Protein AF-A0A944YAS9-F1 (afdb_monomer_lite)

Secondary structure (DSSP, 8-state):
---SS-TTGGGT-SS-GGGGGSPPP-----GGGTHHHHHHHHTTTTS-TTTTHHHHHHHHHHHHHHH-GGG--HHHHHHHHHHHHTTTT--S-EEE--TTT-EEEGGG----S--SPPP--SHHHHHHHHHHHHHH--TTSS-SBTTHHHHHHHHHHHHHHHHHTT-TTTHHHHHHHHHHHHHHHHTPPP-HHHH-PPP--SS-TTSHHHHHSS-S-GGG--HHHHHHHHHHHHHHHTTSS-HHHHHHHHHHHHHH-

Radius of gyration: 18.81 Å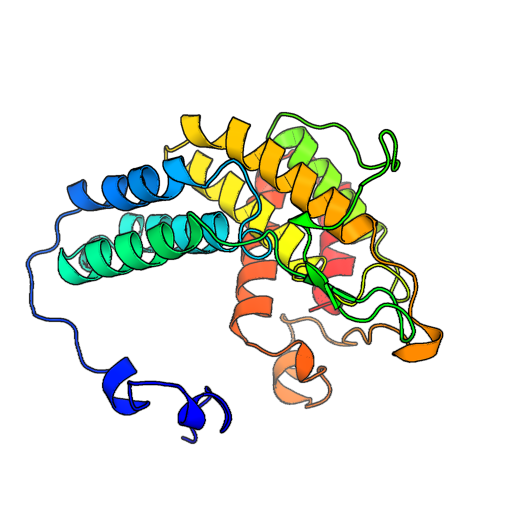; chains: 1; bounding box: 44×46×46 Å

Sequence (257 aa):
GESVFGKRMYKNSKLADRELFEPFPKQKPDETLIDGVAESLEKNIGSPRESGHNVIFASLAIRALKEHPAFATPAVVDGIRKLISLFDNSHPGSGYYGKKRGRIYGNKIKLPNDDGTPLYTDMEGMTIAVLDEVINQKPEINRTGYGSLVHVVNHAAAIADLSVYGYSELVPRAVRAHRDHLRLWRNLPNVADEKGQVKVSQFTPHTAAYWTSGKIPYDRALLTHRVKTMFGFDELAAAVDEEAKEKAAYNKLRFMI

Foldseek 3Di:
DPDPPDPVCVVPDPDDPVRVPPDDPDAAFDLVLLVLLVVLLLLQLLAQFLLLVLLLLSLVSSVCCVVPRRQRGPVNSVVSSVVSNVSNPGFLKWAQADPVPGIDTLVPDDFDPDPPQDDDQALASLLLSLLVCLLPDDQQALDGISLGSLSLLSLSLSLLSCVVSPNVVSNRSNSNNSSSSVRSSSPHDRCCVPVNTQDWAPDFPVDPCVVPVVPPDPVCDPPVSNVSSVVSLVSSNVVDPDVVSSVSSNVRVRRND

Structure (mmCIF, N/CA/C/O backbone):
data_AF-A0A944YAS9-F1
#
_entry.id   AF-A0A944YAS9-F1
#
loop_
_atom_site.group_PDB
_atom_site.id
_atom_site.type_symbol
_atom_site.label_atom_id
_atom_site.label_alt_id
_atom_site.label_comp_id
_atom_site.label_asym_id
_atom_site.label_entity_id
_atom_site.label_seq_id
_atom_site.pdbx_PDB_ins_code
_atom_site.Cartn_x
_atom_site.Cartn_y
_atom_site.Cartn_z
_atom_site.occupancy
_atom_site.B_iso_or_equiv
_atom_site.auth_seq_id
_atom_site.auth_comp_id
_atom_site.auth_asym_id
_atom_site.auth_atom_id
_atom_site.pdbx_PDB_model_num
ATOM 1 N N . GLY A 1 1 ? 7.214 -30.287 3.524 1.00 38.69 1 GLY A N 1
ATOM 2 C CA . GLY A 1 1 ? 6.626 -29.103 4.172 1.00 38.69 1 GLY A CA 1
ATOM 3 C C . GLY A 1 1 ? 5.181 -29.016 3.751 1.00 38.69 1 GLY A C 1
ATOM 4 O O . GLY A 1 1 ? 4.912 -29.235 2.579 1.00 38.69 1 GLY A O 1
ATOM 5 N N . GLU A 1 2 ? 4.261 -28.794 4.685 1.00 35.19 2 GLU A N 1
ATOM 6 C CA . GLU A 1 2 ? 2.861 -28.529 4.338 1.00 35.19 2 GLU A CA 1
ATOM 7 C C . GLU A 1 2 ? 2.742 -27.163 3.642 1.00 35.19 2 GLU A C 1
ATOM 9 O O . GLU A 1 2 ? 3.536 -26.259 3.910 1.00 35.19 2 GLU A O 1
ATOM 14 N N . SER A 1 3 ? 1.778 -27.023 2.727 1.00 41.25 3 SER A N 1
ATOM 15 C CA . SER A 1 3 ? 1.546 -25.770 2.006 1.00 41.25 3 SER A CA 1
ATOM 16 C C . SER A 1 3 ? 1.217 -24.633 2.976 1.00 41.25 3 SER A C 1
ATOM 18 O O . SER A 1 3 ? 0.301 -24.734 3.794 1.00 41.25 3 SER A O 1
ATOM 20 N N . VAL A 1 4 ? 1.955 -23.526 2.859 1.00 47.28 4 VAL A N 1
ATOM 21 C CA . VAL A 1 4 ? 1.674 -22.267 3.574 1.00 47.28 4 VAL A CA 1
ATOM 22 C C . VAL A 1 4 ? 0.396 -21.590 3.064 1.00 47.28 4 VAL A C 1
ATOM 24 O O . VAL A 1 4 ? -0.161 -20.713 3.724 1.00 47.28 4 VAL A O 1
ATOM 27 N N . PHE A 1 5 ? -0.110 -22.030 1.912 1.00 45.50 5 PHE A N 1
ATOM 28 C CA . PHE A 1 5 ? -1.392 -21.641 1.353 1.00 45.50 5 PHE A CA 1
ATOM 29 C C . PHE A 1 5 ? -2.463 -22.581 1.916 1.00 45.50 5 PHE A C 1
ATOM 31 O O . PHE A 1 5 ? -2.795 -23.606 1.330 1.00 45.50 5 PHE A O 1
ATOM 38 N N . GLY A 1 6 ? -2.956 -22.281 3.122 1.00 46.19 6 GLY A N 1
ATOM 39 C CA . GLY A 1 6 ? -3.822 -23.187 3.887 1.00 46.19 6 GLY A CA 1
ATOM 40 C C . GLY A 1 6 ? -5.010 -23.782 3.105 1.00 46.19 6 GLY A C 1
ATOM 41 O O . GLY A 1 6 ? -5.447 -23.244 2.089 1.00 46.19 6 GLY A O 1
ATOM 42 N N . LYS A 1 7 ? -5.608 -24.863 3.635 1.00 46.66 7 LYS A N 1
ATOM 43 C CA . LYS A 1 7 ? -6.670 -25.714 3.027 1.00 46.66 7 LYS A CA 1
ATOM 44 C C . LYS A 1 7 ? -7.835 -25.000 2.302 1.00 46.66 7 LYS A C 1
ATOM 46 O O . LYS A 1 7 ? -8.568 -25.642 1.556 1.00 46.66 7 LYS A O 1
ATOM 51 N N . ARG A 1 8 ? -8.047 -23.695 2.512 1.00 45.00 8 ARG A N 1
ATOM 52 C CA . ARG A 1 8 ? -9.039 -22.876 1.793 1.00 45.00 8 ARG A CA 1
ATOM 53 C C . ARG A 1 8 ? -8.643 -22.523 0.355 1.00 45.00 8 ARG A C 1
ATOM 55 O O . ARG A 1 8 ? -9.552 -22.432 -0.464 1.00 45.00 8 ARG A O 1
ATOM 62 N N . MET A 1 9 ? -7.356 -22.351 0.029 1.00 45.69 9 MET A N 1
ATOM 63 C CA . MET A 1 9 ? -6.941 -22.091 -1.364 1.00 45.69 9 MET A CA 1
ATOM 64 C C . MET A 1 9 ? -7.245 -23.289 -2.275 1.00 45.69 9 MET A C 1
ATOM 66 O O . MET A 1 9 ? -7.683 -23.099 -3.407 1.00 45.69 9 MET A O 1
ATOM 70 N N . TYR A 1 10 ? -7.158 -24.510 -1.739 1.00 50.78 10 TYR A N 1
ATOM 71 C CA . TYR A 1 10 ? -7.443 -25.758 -2.457 1.00 50.78 10 TYR A CA 1
ATOM 72 C C . TYR A 1 10 ? -8.839 -25.845 -3.086 1.00 50.78 10 TYR A C 1
ATOM 74 O O . TYR A 1 10 ? -9.008 -26.543 -4.078 1.00 50.78 10 TYR A O 1
ATOM 82 N N . LYS A 1 11 ? -9.858 -25.175 -2.528 1.00 54.06 11 LYS A N 1
ATOM 83 C CA . LYS A 1 11 ? -11.234 -25.317 -3.038 1.00 54.06 11 LYS A CA 1
ATOM 84 C C . LYS A 1 11 ? -11.508 -24.527 -4.319 1.00 54.06 11 LYS A C 1
ATOM 86 O O . LYS A 1 11 ? -12.393 -24.924 -5.065 1.00 54.06 11 LYS A O 1
ATOM 91 N N . ASN A 1 12 ? -10.771 -23.439 -4.560 1.00 57.19 12 ASN A N 1
ATOM 92 C CA . ASN A 1 12 ? -11.054 -22.503 -5.656 1.00 57.19 12 ASN A CA 1
ATOM 93 C C . ASN A 1 12 ? -9.827 -22.180 -6.530 1.00 57.19 12 ASN A C 1
ATOM 95 O O . ASN A 1 12 ? -9.964 -21.439 -7.503 1.00 57.19 12 ASN A O 1
ATOM 99 N N . SER A 1 13 ? -8.635 -22.685 -6.193 1.00 63.81 13 SER A N 1
ATOM 100 C CA . SER A 1 13 ? -7.445 -22.516 -7.030 1.00 63.81 13 SER A CA 1
ATOM 101 C C . SER A 1 13 ? -7.502 -23.459 -8.230 1.00 63.81 13 SER A C 1
ATOM 103 O O . SER A 1 13 ? -7.731 -24.656 -8.071 1.00 63.81 13 SER A O 1
ATOM 105 N N . LYS A 1 14 ? -7.263 -22.923 -9.432 1.00 70.88 14 LYS A N 1
ATOM 106 C CA . LYS A 1 14 ? -7.059 -23.729 -10.650 1.00 70.88 14 LYS A CA 1
ATOM 107 C C . LYS A 1 14 ? -5.656 -24.344 -10.730 1.00 70.88 14 LYS A C 1
ATOM 109 O O . LYS A 1 14 ? -5.425 -25.150 -11.619 1.00 70.88 14 LYS A O 1
ATOM 114 N N . LEU A 1 15 ? -4.750 -23.934 -9.840 1.00 71.50 15 LEU A N 1
ATOM 115 C CA . LEU A 1 15 ? -3.363 -24.385 -9.777 1.00 71.50 15 LEU A CA 1
ATOM 116 C C . LEU A 1 15 ? -3.119 -25.119 -8.457 1.00 71.50 15 LEU A C 1
ATOM 118 O O . LEU A 1 15 ? -3.495 -24.629 -7.386 1.00 71.50 15 LEU A O 1
ATOM 122 N N . ALA A 1 16 ? -2.482 -26.279 -8.534 1.00 75.88 16 ALA A N 1
ATOM 123 C CA . ALA A 1 16 ? -1.929 -26.995 -7.397 1.00 75.88 16 ALA A CA 1
ATOM 124 C C . ALA A 1 16 ? -0.677 -26.281 -6.861 1.00 75.88 16 ALA A C 1
ATOM 126 O O . ALA A 1 16 ? 0.018 -25.588 -7.602 1.00 75.88 16 ALA A O 1
ATOM 127 N N . ASP A 1 17 ? -0.330 -26.508 -5.588 1.00 73.50 17 ASP A N 1
ATOM 128 C CA . ASP A 1 17 ? 0.842 -25.872 -4.961 1.00 73.50 17 ASP A CA 1
ATOM 129 C C . ASP A 1 17 ? 2.130 -26.100 -5.765 1.00 73.50 17 ASP A C 1
ATOM 131 O O . ASP A 1 17 ? 2.923 -25.182 -5.926 1.00 73.50 17 ASP A O 1
ATOM 135 N N . ARG A 1 18 ? 2.323 -27.308 -6.317 1.00 78.00 18 ARG A N 1
ATOM 136 C CA . ARG A 1 18 ? 3.496 -27.632 -7.145 1.00 78.00 18 ARG A CA 1
ATOM 137 C C . ARG A 1 18 ? 3.594 -26.757 -8.399 1.00 78.00 18 ARG A C 1
ATOM 139 O O . ARG A 1 18 ? 4.697 -26.418 -8.802 1.00 78.00 18 ARG A O 1
ATOM 146 N N . GLU A 1 19 ? 2.455 -26.383 -8.981 1.00 80.56 19 GLU A N 1
ATOM 147 C CA . GLU A 1 19 ? 2.376 -25.604 -10.222 1.00 80.56 19 GLU A CA 1
ATOM 148 C C . GLU A 1 19 ? 2.720 -24.128 -9.972 1.00 80.56 19 GLU A C 1
ATOM 150 O O . GLU A 1 19 ? 3.169 -23.441 -10.881 1.00 80.56 19 GLU A O 1
ATOM 155 N N . LEU A 1 20 ? 2.596 -23.643 -8.728 1.00 76.81 20 LEU A N 1
ATOM 156 C CA . LEU A 1 20 ? 3.055 -22.302 -8.336 1.00 76.81 20 LEU A CA 1
ATOM 157 C C . LEU A 1 20 ? 4.586 -22.171 -8.322 1.00 76.81 20 LEU A C 1
ATOM 159 O O . LEU A 1 20 ? 5.097 -21.055 -8.377 1.00 76.81 20 LEU A O 1
ATOM 163 N N . PHE A 1 21 ? 5.305 -23.293 -8.220 1.00 82.25 21 PHE A N 1
ATOM 164 C CA . PHE A 1 21 ? 6.769 -23.339 -8.157 1.00 82.25 21 PHE A CA 1
ATOM 165 C C . PHE A 1 21 ? 7.400 -23.938 -9.419 1.00 82.25 21 PHE A C 1
ATOM 167 O O . PHE A 1 21 ? 8.610 -24.173 -9.443 1.00 82.25 21 PHE A O 1
ATOM 174 N N . GLU A 1 22 ? 6.608 -24.199 -10.463 1.00 86.69 22 GLU A N 1
ATOM 175 C CA . GLU A 1 22 ? 7.160 -24.599 -11.754 1.00 86.69 22 GLU A CA 1
ATOM 176 C C . GLU A 1 22 ? 8.010 -23.453 -12.329 1.00 86.69 22 GLU A C 1
ATOM 178 O O . GLU A 1 22 ? 7.627 -22.282 -12.244 1.00 86.69 22 GLU A O 1
ATOM 183 N N . PRO A 1 23 ? 9.199 -23.757 -12.879 1.00 87.31 23 PRO A N 1
ATOM 184 C CA . PRO A 1 23 ? 10.075 -22.726 -13.402 1.00 87.31 23 PRO A CA 1
ATOM 185 C C . PRO A 1 23 ? 9.412 -22.026 -14.589 1.00 87.31 23 PRO A C 1
ATOM 187 O O . PRO A 1 23 ? 8.820 -22.666 -15.460 1.00 87.31 23 PRO A O 1
ATOM 190 N N . PHE A 1 24 ? 9.580 -20.707 -14.663 1.00 89.12 24 PHE A N 1
ATOM 191 C CA . PHE A 1 24 ? 9.189 -19.956 -15.850 1.00 89.12 24 PHE A CA 1
ATOM 192 C C . PHE A 1 24 ? 9.960 -20.446 -17.091 1.00 89.12 24 PHE A C 1
ATOM 194 O O . PHE A 1 24 ? 11.090 -20.940 -16.970 1.00 89.12 24 PHE A O 1
ATOM 201 N N . PRO A 1 25 ? 9.389 -20.286 -18.301 1.00 91.06 25 PRO A N 1
ATOM 202 C CA . PRO A 1 25 ? 10.106 -20.554 -19.539 1.00 91.06 25 PRO A CA 1
ATOM 203 C C . PRO A 1 25 ? 11.446 -19.814 -19.575 1.00 91.06 25 PRO A C 1
ATOM 205 O O . PRO A 1 25 ? 11.528 -18.641 -19.210 1.00 91.06 25 PRO A O 1
ATOM 208 N N . LYS A 1 26 ? 12.500 -20.480 -20.058 1.00 93.19 26 LYS A N 1
ATOM 209 C CA . LYS A 1 26 ? 13.798 -19.829 -20.265 1.00 93.19 26 LYS A CA 1
ATOM 210 C C . LYS A 1 26 ? 13.658 -18.781 -21.367 1.00 93.19 26 LYS A C 1
ATOM 212 O O . LYS A 1 26 ? 13.470 -19.127 -22.531 1.00 93.19 26 LYS A O 1
ATOM 217 N N . GLN A 1 27 ? 13.755 -17.512 -20.996 1.00 96.50 27 GLN A N 1
ATOM 218 C CA . GLN A 1 27 ? 13.662 -16.372 -21.901 1.00 96.50 27 GLN A CA 1
ATOM 219 C C . GLN A 1 27 ? 14.811 -15.406 -21.624 1.00 96.50 27 GLN A C 1
ATOM 221 O O . GLN A 1 27 ? 15.333 -15.357 -20.510 1.00 96.50 27 GLN A O 1
ATOM 226 N N . LYS A 1 28 ? 15.215 -14.645 -22.644 1.00 97.25 28 LYS A N 1
ATOM 227 C CA . LYS A 1 28 ? 16.206 -13.584 -22.464 1.00 97.25 28 LYS A CA 1
ATOM 228 C C . LYS A 1 28 ? 15.580 -12.464 -21.614 1.00 97.25 28 LYS A C 1
ATOM 230 O O . LYS A 1 28 ? 14.460 -12.062 -21.932 1.00 97.25 28 LYS A O 1
ATOM 235 N N . PRO A 1 29 ? 16.263 -11.974 -20.567 1.00 97.81 29 PRO A N 1
ATOM 236 C CA . PRO A 1 29 ? 15.815 -10.793 -19.839 1.00 97.81 29 PRO A CA 1
ATOM 237 C C . PRO A 1 29 ? 15.847 -9.543 -20.727 1.00 97.81 29 PRO A C 1
ATOM 239 O O . PRO A 1 29 ? 16.714 -9.418 -21.596 1.00 97.81 29 PRO A O 1
ATOM 242 N N . ASP A 1 30 ? 14.908 -8.634 -20.494 1.00 97.69 30 ASP A N 1
ATOM 243 C CA . ASP A 1 30 ? 14.763 -7.351 -21.169 1.00 97.69 30 ASP A CA 1
ATOM 244 C C . ASP A 1 30 ? 14.247 -6.299 -20.173 1.00 97.69 30 ASP A C 1
ATOM 246 O O . ASP A 1 30 ? 13.063 -6.231 -19.840 1.00 97.69 30 ASP A O 1
ATOM 250 N N . GLU A 1 31 ? 15.170 -5.473 -19.682 1.00 96.75 31 GLU A N 1
ATOM 251 C CA . GLU A 1 31 ? 14.896 -4.420 -18.700 1.00 96.75 31 GLU A CA 1
ATOM 252 C C . GLU A 1 31 ? 13.957 -3.333 -19.228 1.00 96.75 31 GLU A C 1
ATOM 254 O O . GLU A 1 31 ? 13.272 -2.677 -18.442 1.00 96.75 31 GLU A O 1
ATOM 259 N N . THR A 1 32 ? 13.875 -3.162 -20.552 1.00 96.94 32 THR A N 1
ATOM 260 C CA . THR A 1 32 ? 13.004 -2.150 -21.167 1.00 96.94 32 THR A CA 1
ATOM 261 C C . THR A 1 32 ? 11.521 -2.466 -20.966 1.00 96.94 32 THR A C 1
ATOM 263 O O . THR A 1 32 ? 10.676 -1.583 -21.070 1.00 96.94 32 THR A O 1
ATOM 266 N N . LEU A 1 33 ? 11.190 -3.709 -20.601 1.00 97.75 33 LEU A N 1
ATOM 267 C CA . LEU A 1 33 ? 9.820 -4.130 -20.323 1.00 97.75 33 LEU A CA 1
ATOM 268 C C . LEU A 1 33 ? 9.308 -3.651 -18.956 1.00 97.75 33 LEU A C 1
ATOM 270 O O . LEU A 1 33 ? 8.094 -3.635 -18.745 1.00 97.75 33 LEU A O 1
ATOM 274 N N . ILE A 1 34 ? 10.196 -3.278 -18.024 1.00 98.06 34 ILE A N 1
ATOM 275 C CA . ILE A 1 34 ? 9.822 -2.940 -16.639 1.00 98.06 34 ILE A CA 1
ATOM 276 C C . ILE A 1 34 ? 8.844 -1.760 -16.604 1.00 98.06 34 ILE A C 1
ATOM 278 O O . ILE A 1 34 ? 7.875 -1.795 -15.843 1.00 98.06 34 ILE A O 1
ATOM 282 N N . ASP A 1 35 ? 9.029 -0.770 -17.478 1.00 97.94 35 ASP A N 1
ATOM 283 C CA . ASP A 1 35 ? 8.156 0.408 -17.556 1.00 97.94 35 ASP A CA 1
ATOM 284 C C . ASP A 1 35 ? 6.706 0.027 -17.903 1.00 97.94 35 ASP A C 1
ATOM 286 O O . ASP A 1 35 ? 5.760 0.649 -17.420 1.00 97.94 35 ASP A O 1
ATOM 290 N N . GLY A 1 36 ? 6.503 -1.104 -18.589 1.00 97.88 36 GLY A N 1
ATOM 291 C CA . GLY A 1 36 ? 5.181 -1.666 -18.855 1.00 97.88 36 GLY A CA 1
ATOM 292 C C . GLY A 1 36 ? 4.380 -2.023 -17.593 1.00 97.88 36 GLY A C 1
ATOM 293 O O . GLY A 1 36 ? 3.145 -2.088 -17.646 1.00 97.88 36 GLY A O 1
ATOM 294 N N . VAL A 1 37 ? 5.040 -2.247 -16.448 1.00 98.38 37 VAL A N 1
ATOM 295 C CA . VAL A 1 37 ? 4.376 -2.430 -15.143 1.00 98.38 37 VAL A CA 1
ATOM 296 C C . VAL A 1 37 ? 3.787 -1.108 -14.652 1.00 98.38 37 VAL A C 1
ATOM 298 O O . VAL A 1 37 ? 2.619 -1.079 -14.257 1.00 98.38 37 VAL A O 1
ATOM 301 N N . ALA A 1 38 ? 4.556 -0.018 -14.723 1.00 98.00 38 ALA A N 1
ATOM 302 C CA . ALA A 1 38 ? 4.109 1.321 -14.344 1.00 98.00 38 ALA A CA 1
ATOM 303 C C . ALA A 1 38 ? 2.981 1.821 -15.265 1.00 98.00 38 ALA A C 1
ATOM 305 O O . ALA A 1 38 ? 1.953 2.295 -14.779 1.00 98.00 38 ALA A O 1
ATOM 306 N N . GLU A 1 39 ? 3.096 1.590 -16.576 1.00 98.06 39 GLU A N 1
ATOM 307 C CA . GLU A 1 39 ? 2.030 1.863 -17.554 1.00 98.06 39 GLU A CA 1
ATOM 308 C C . GLU A 1 39 ? 0.725 1.123 -17.219 1.00 98.06 39 GLU A C 1
ATOM 310 O O . GLU A 1 39 ? -0.378 1.653 -17.368 1.00 98.06 39 GLU A O 1
ATOM 315 N N . SER A 1 40 ? 0.827 -0.122 -16.743 1.00 97.94 40 SER A N 1
ATOM 316 C CA . SER A 1 40 ? -0.349 -0.901 -16.335 1.00 97.94 40 SER A CA 1
ATOM 317 C C . SER A 1 40 ? -0.980 -0.339 -15.058 1.00 97.94 40 SER A C 1
ATOM 319 O O . SER A 1 40 ? -2.204 -0.323 -14.930 1.00 97.94 40 SER A O 1
ATOM 321 N N . LEU A 1 41 ? -0.157 0.141 -14.121 1.00 98.50 41 LEU A N 1
ATOM 322 C CA . LEU A 1 41 ? -0.608 0.760 -12.875 1.00 98.50 41 LEU A CA 1
ATOM 323 C C . LEU A 1 41 ? -1.327 2.091 -13.124 1.00 98.50 41 LEU A C 1
ATOM 325 O O . LEU A 1 41 ? -2.310 2.392 -12.443 1.00 98.50 41 LEU A O 1
ATOM 329 N N . GLU A 1 42 ? -0.874 2.873 -14.105 1.00 97.88 42 GLU A N 1
ATOM 330 C CA . GLU A 1 42 ? -1.374 4.221 -14.385 1.00 97.88 42 GLU A CA 1
ATOM 331 C C . GLU A 1 42 ? -2.910 4.300 -14.452 1.00 97.88 42 GLU A C 1
ATOM 333 O O . GLU A 1 42 ? -3.522 5.239 -13.932 1.00 97.88 42 GLU A O 1
ATOM 338 N N . LYS A 1 43 ? -3.545 3.282 -15.040 1.00 96.12 43 LYS A N 1
ATOM 339 C CA . LYS A 1 43 ? -5.001 3.215 -15.235 1.00 96.12 43 LYS A CA 1
ATOM 340 C C . LYS A 1 43 ? -5.795 3.176 -13.934 1.00 96.12 43 LYS A C 1
ATOM 342 O O . LYS A 1 43 ? -6.949 3.603 -13.906 1.00 96.12 43 LYS A O 1
ATOM 347 N N . ASN A 1 44 ? -5.209 2.654 -12.859 1.00 97.62 44 ASN A N 1
ATOM 348 C CA . ASN A 1 44 ? -5.924 2.395 -11.613 1.00 97.62 44 ASN A CA 1
ATOM 349 C C . ASN A 1 44 ? -5.268 3.006 -10.365 1.00 97.62 44 ASN A C 1
ATOM 351 O O . ASN A 1 44 ? -5.866 2.943 -9.289 1.00 97.62 44 ASN A O 1
ATOM 355 N N . ILE A 1 45 ? -4.117 3.671 -10.510 1.00 98.25 45 ILE A N 1
ATOM 356 C CA . ILE A 1 45 ? -3.343 4.276 -9.415 1.00 98.25 45 ILE A CA 1
ATOM 357 C C . ILE A 1 45 ? -4.094 5.357 -8.629 1.00 98.25 45 ILE A C 1
ATOM 359 O O . ILE A 1 45 ? -3.857 5.549 -7.442 1.00 98.25 45 ILE A O 1
ATOM 363 N N . GLY A 1 46 ? -5.038 6.051 -9.270 1.00 97.31 46 GLY A N 1
ATOM 364 C CA . GLY A 1 46 ? -5.812 7.135 -8.658 1.00 97.31 46 GLY A CA 1
ATOM 365 C C . GLY A 1 46 ? -6.861 6.678 -7.638 1.00 97.31 46 GLY A C 1
ATOM 366 O O . GLY A 1 46 ? -7.730 7.461 -7.267 1.00 97.31 46 GLY A O 1
ATOM 367 N N . SER A 1 47 ? -6.856 5.413 -7.218 1.00 96.38 47 SER A N 1
ATOM 368 C CA . SER A 1 47 ? -7.783 4.877 -6.221 1.00 96.38 47 SER A CA 1
ATOM 369 C C . SER A 1 47 ? -7.129 3.754 -5.409 1.00 96.38 47 SER A C 1
ATOM 371 O O . SER A 1 47 ? -6.321 3.003 -5.956 1.00 96.38 47 SER A O 1
ATOM 373 N N . PRO A 1 48 ? -7.497 3.572 -4.127 1.00 94.94 48 PRO A N 1
ATOM 374 C CA . PRO A 1 48 ? -6.858 2.593 -3.246 1.00 94.94 48 PRO A CA 1
ATOM 375 C C . PRO A 1 48 ? -7.383 1.166 -3.472 1.00 94.94 48 PRO A C 1
ATOM 377 O O . PRO A 1 48 ? -7.967 0.560 -2.573 1.00 94.94 48 PRO A O 1
ATOM 380 N N . ARG A 1 49 ? -7.217 0.629 -4.688 1.00 97.00 49 ARG A N 1
ATOM 381 C CA . ARG A 1 49 ? -7.748 -0.678 -5.112 1.00 97.00 49 ARG A CA 1
ATOM 382 C C . ARG A 1 49 ? -7.273 -1.778 -4.162 1.00 97.00 49 ARG A C 1
ATOM 384 O O . ARG A 1 49 ? -6.077 -1.964 -3.966 1.00 97.00 49 ARG A O 1
ATOM 391 N N . GLU A 1 50 ? -8.227 -2.481 -3.558 1.00 95.75 50 GLU A N 1
ATOM 392 C CA . GLU A 1 50 ? -8.001 -3.490 -2.519 1.00 95.75 50 GLU A CA 1
ATOM 393 C C . GLU A 1 50 ? -7.022 -3.027 -1.431 1.00 95.75 50 GLU A C 1
ATOM 395 O O . GLU A 1 50 ? -6.033 -3.698 -1.158 1.00 95.75 50 GLU A O 1
ATOM 400 N N . SER A 1 51 ? -7.286 -1.878 -0.798 1.00 95.50 51 SER A N 1
ATOM 401 C CA . SER A 1 51 ? -6.436 -1.345 0.285 1.00 95.50 51 SER A CA 1
ATOM 402 C C . SER A 1 51 ? -5.018 -0.980 -0.183 1.00 95.50 51 SER A C 1
ATOM 404 O O . SER A 1 51 ? -4.043 -1.155 0.543 1.00 95.50 51 SER A O 1
ATOM 406 N N . GLY A 1 52 ? -4.912 -0.472 -1.417 1.00 96.44 52 GLY A N 1
ATOM 407 C CA . GLY A 1 52 ? -3.651 -0.035 -2.029 1.00 96.44 52 GLY A CA 1
ATOM 408 C C . GLY A 1 52 ? -2.811 -1.161 -2.637 1.00 96.44 52 GLY A C 1
ATOM 409 O O . GLY A 1 52 ? -1.654 -0.938 -2.989 1.00 96.44 52 GLY A O 1
ATOM 410 N N . HIS A 1 53 ? -3.352 -2.377 -2.774 1.00 96.31 53 HIS A N 1
ATOM 411 C CA . HIS A 1 53 ? -2.614 -3.513 -3.333 1.00 96.31 53 HIS A CA 1
ATOM 412 C C . HIS A 1 53 ? -2.132 -3.298 -4.766 1.00 96.31 53 HIS A C 1
ATOM 414 O O . HIS A 1 53 ? -1.081 -3.827 -5.114 1.00 96.31 53 HIS A O 1
ATOM 420 N N . ASN A 1 54 ? -2.854 -2.529 -5.581 1.00 97.88 54 ASN A N 1
ATOM 421 C CA . ASN A 1 54 ? -2.392 -2.182 -6.923 1.00 97.88 54 ASN A CA 1
ATOM 422 C C . ASN A 1 54 ? -1.022 -1.490 -6.883 1.00 97.88 54 ASN A C 1
ATOM 424 O O . ASN A 1 54 ? -0.093 -1.940 -7.548 1.00 97.88 54 ASN A O 1
ATOM 428 N N . VAL A 1 55 ? -0.881 -0.462 -6.042 1.00 98.12 55 VAL A N 1
ATOM 429 C CA . VAL A 1 55 ? 0.371 0.290 -5.886 1.00 98.12 55 VAL A 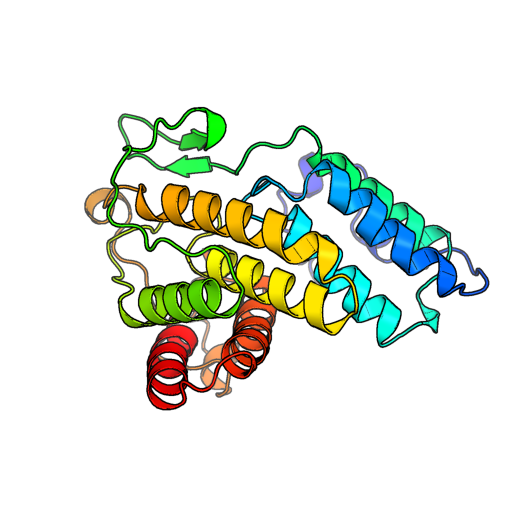CA 1
ATOM 430 C C . VAL A 1 55 ? 1.434 -0.565 -5.199 1.00 98.12 55 VAL A C 1
ATOM 432 O O . VAL A 1 55 ? 2.559 -0.641 -5.681 1.00 98.12 55 VAL A O 1
ATOM 435 N N . ILE A 1 56 ? 1.071 -1.276 -4.124 1.00 96.25 56 ILE A N 1
ATOM 436 C CA . ILE A 1 56 ? 2.002 -2.131 -3.369 1.00 96.25 56 ILE A CA 1
ATOM 437 C C . ILE A 1 56 ? 2.614 -3.212 -4.266 1.00 96.25 56 ILE A C 1
ATOM 439 O O . ILE A 1 56 ? 3.825 -3.414 -4.244 1.00 96.25 56 ILE A O 1
ATOM 443 N N . PHE A 1 57 ? 1.804 -3.925 -5.052 1.00 96.62 57 PHE A N 1
ATOM 444 C CA . PHE A 1 57 ? 2.310 -5.001 -5.905 1.00 96.62 57 PHE A CA 1
ATOM 445 C C . PHE A 1 57 ? 3.120 -4.475 -7.084 1.00 96.62 57 PHE A C 1
ATOM 447 O O . PHE A 1 57 ? 4.160 -5.055 -7.389 1.00 96.62 57 PHE A O 1
ATOM 454 N N . ALA A 1 58 ? 2.683 -3.385 -7.719 1.00 98.06 58 ALA A N 1
ATOM 455 C CA . ALA A 1 58 ? 3.433 -2.776 -8.812 1.00 98.06 58 ALA A CA 1
ATOM 456 C C . ALA A 1 58 ? 4.797 -2.266 -8.333 1.00 98.06 58 ALA A C 1
ATOM 458 O O . ALA A 1 58 ? 5.806 -2.575 -8.957 1.00 98.06 58 ALA A O 1
ATOM 459 N N . SER A 1 59 ? 4.836 -1.569 -7.194 1.00 97.44 59 SER A N 1
ATOM 460 C CA . SER A 1 59 ? 6.073 -1.044 -6.615 1.00 97.44 59 SER A CA 1
ATOM 461 C C . SER A 1 59 ? 7.075 -2.148 -6.278 1.00 97.44 59 SER A C 1
ATOM 463 O O . SER A 1 59 ? 8.214 -2.117 -6.738 1.00 97.44 59 SER A O 1
ATOM 465 N N . LEU A 1 60 ? 6.636 -3.183 -5.548 1.00 95.44 60 LEU A N 1
ATOM 466 C CA . LEU A 1 60 ? 7.498 -4.316 -5.195 1.00 95.44 60 LEU A CA 1
ATOM 467 C C . LEU A 1 60 ? 8.039 -5.033 -6.438 1.00 95.44 60 LEU A C 1
ATOM 469 O O . LEU A 1 60 ? 9.193 -5.456 -6.450 1.00 95.44 60 LEU A O 1
ATOM 473 N N . ALA A 1 61 ? 7.217 -5.168 -7.481 1.00 97.38 61 ALA A N 1
ATOM 474 C CA . ALA A 1 61 ? 7.634 -5.770 -8.739 1.00 97.38 61 ALA A CA 1
ATOM 475 C C . ALA A 1 61 ? 8.665 -4.906 -9.479 1.00 97.38 61 ALA A C 1
ATOM 477 O O . ALA A 1 61 ? 9.692 -5.426 -9.903 1.00 97.38 61 ALA A O 1
ATOM 478 N N . ILE A 1 62 ? 8.419 -3.600 -9.603 1.00 98.25 62 ILE A N 1
ATOM 479 C CA . ILE A 1 62 ? 9.346 -2.643 -10.222 1.00 98.25 62 ILE A CA 1
ATOM 480 C C . ILE A 1 62 ? 10.693 -2.685 -9.508 1.00 98.25 62 ILE A C 1
ATOM 482 O O . ILE A 1 62 ? 11.713 -2.908 -10.156 1.00 98.25 62 ILE A O 1
ATOM 486 N N . ARG A 1 63 ? 10.687 -2.555 -8.178 1.00 96.06 63 ARG A N 1
ATOM 487 C CA . ARG A 1 63 ? 11.885 -2.642 -7.346 1.00 96.06 63 ARG A CA 1
ATOM 488 C C . ARG A 1 63 ? 12.655 -3.935 -7.604 1.00 96.06 63 ARG A C 1
ATOM 490 O O . ARG A 1 63 ? 13.823 -3.888 -7.971 1.00 96.06 63 ARG A O 1
ATOM 497 N N . ALA A 1 64 ? 11.987 -5.082 -7.476 1.00 96.56 64 ALA A N 1
ATOM 498 C CA . ALA A 1 64 ? 12.626 -6.383 -7.649 1.00 96.56 64 ALA A CA 1
ATOM 499 C C . ALA A 1 64 ? 13.238 -6.553 -9.048 1.00 96.56 64 ALA A C 1
ATOM 501 O O . ALA A 1 64 ? 14.322 -7.115 -9.177 1.00 96.56 64 ALA A O 1
ATOM 502 N N . LEU A 1 65 ? 12.569 -6.065 -10.096 1.00 97.94 65 LEU A N 1
ATOM 503 C CA . LEU A 1 65 ? 13.070 -6.159 -11.465 1.00 97.94 65 LEU A CA 1
ATOM 504 C C . LEU A 1 65 ? 14.198 -5.161 -11.759 1.00 97.94 65 LEU A C 1
ATOM 506 O O . LEU A 1 65 ? 15.104 -5.508 -12.507 1.00 97.94 65 LEU A O 1
ATOM 510 N N . LYS A 1 66 ? 14.179 -3.956 -11.174 1.00 97.12 66 LYS A N 1
ATOM 511 C CA . LYS A 1 66 ? 15.267 -2.969 -11.311 1.00 97.12 66 LYS A CA 1
ATOM 512 C C . LYS A 1 66 ? 16.520 -3.402 -10.538 1.00 97.12 66 LYS A C 1
ATOM 514 O O . LYS A 1 66 ? 17.623 -3.256 -11.051 1.00 97.12 66 LYS A O 1
ATOM 519 N N . GLU A 1 67 ? 16.367 -3.968 -9.339 1.00 97.06 67 GLU A N 1
ATOM 520 C CA . GLU A 1 67 ? 17.488 -4.486 -8.533 1.00 97.06 67 GLU A CA 1
ATOM 521 C C . GLU A 1 67 ? 18.017 -5.836 -9.064 1.00 97.06 67 GLU A C 1
ATOM 523 O O . GLU A 1 67 ? 19.200 -6.152 -8.918 1.00 97.06 67 GLU A O 1
ATOM 528 N N . HIS A 1 68 ? 17.163 -6.634 -9.716 1.00 97.00 68 HIS A N 1
ATOM 529 C CA . HIS A 1 68 ? 17.519 -7.937 -10.280 1.00 97.00 68 HIS A CA 1
ATOM 530 C C . HIS A 1 68 ? 17.026 -8.102 -11.730 1.00 97.00 68 HIS A C 1
ATOM 532 O O . HIS A 1 68 ? 16.146 -8.928 -12.011 1.00 97.00 68 HIS A O 1
ATOM 538 N N . PRO A 1 69 ? 17.639 -7.390 -12.692 1.00 96.50 69 PRO A N 1
ATOM 539 C CA . PRO A 1 69 ? 17.173 -7.342 -14.079 1.00 96.50 69 PRO A CA 1
ATOM 540 C C . PRO A 1 69 ? 17.188 -8.690 -14.802 1.00 96.50 69 PRO A C 1
ATOM 542 O O . PRO A 1 69 ? 16.430 -8.898 -15.747 1.00 96.50 69 PRO A O 1
ATOM 545 N N . ALA A 1 70 ? 17.968 -9.662 -14.320 1.00 96.31 70 ALA A N 1
ATOM 546 C CA . ALA A 1 70 ? 17.957 -11.031 -14.833 1.00 96.31 70 ALA A CA 1
ATOM 547 C C . ALA A 1 70 ? 16.575 -11.718 -14.743 1.00 96.31 70 ALA A C 1
ATOM 549 O O . ALA A 1 70 ? 16.338 -12.696 -15.450 1.00 96.31 70 ALA A O 1
ATOM 550 N N . PHE A 1 71 ? 15.658 -11.219 -13.905 1.00 96.12 71 PHE A N 1
ATOM 551 C CA . PHE A 1 71 ? 14.285 -11.723 -13.805 1.00 96.12 71 PHE A CA 1
ATOM 552 C C . PHE A 1 71 ? 13.276 -10.963 -14.673 1.00 96.12 71 PHE A C 1
ATOM 554 O O . PHE A 1 71 ? 12.135 -11.417 -14.788 1.00 96.12 71 PHE A O 1
ATOM 561 N N . ALA A 1 72 ? 13.673 -9.864 -15.326 1.00 97.62 72 ALA A N 1
ATOM 562 C CA . ALA A 1 72 ? 12.829 -9.072 -16.225 1.00 97.62 72 ALA A CA 1
ATOM 563 C C . ALA A 1 72 ? 12.616 -9.784 -17.570 1.00 97.62 72 ALA A C 1
ATOM 565 O O . ALA A 1 72 ? 12.949 -9.287 -18.636 1.00 97.62 72 ALA A O 1
ATOM 566 N N . THR A 1 73 ? 12.093 -11.006 -17.530 1.00 97.94 73 THR A N 1
ATOM 567 C CA . THR A 1 73 ? 11.737 -11.777 -18.724 1.00 97.94 73 THR A CA 1
ATOM 568 C C . THR A 1 73 ? 10.329 -11.412 -19.202 1.00 97.94 73 THR A C 1
ATOM 570 O O . THR A 1 73 ? 9.486 -11.050 -18.372 1.00 97.94 73 THR A O 1
ATOM 573 N N . PRO A 1 74 ? 10.017 -11.575 -20.503 1.00 97.88 74 PRO A N 1
ATOM 574 C CA . PRO A 1 74 ? 8.679 -11.311 -21.031 1.00 97.88 74 PRO A CA 1
ATOM 575 C C . PRO A 1 74 ? 7.554 -11.999 -20.246 1.00 97.88 74 PRO A C 1
ATOM 577 O O . PRO A 1 74 ? 6.580 -11.351 -19.880 1.00 97.88 74 PRO A O 1
ATOM 580 N N . ALA A 1 75 ? 7.698 -13.286 -19.905 1.00 96.38 75 ALA A N 1
ATOM 581 C CA . ALA A 1 75 ? 6.671 -14.026 -19.170 1.00 96.38 75 ALA A CA 1
ATOM 582 C C . ALA A 1 75 ? 6.421 -13.471 -17.758 1.00 96.38 75 ALA A C 1
ATOM 584 O O . ALA A 1 75 ? 5.269 -13.399 -17.325 1.00 96.38 75 ALA A O 1
ATOM 585 N N . VAL A 1 76 ? 7.482 -13.070 -17.049 1.00 96.62 76 VAL A N 1
ATOM 586 C CA . VAL A 1 76 ? 7.380 -12.488 -15.703 1.00 96.62 76 VAL A CA 1
ATOM 587 C C . VAL A 1 76 ? 6.707 -11.121 -15.771 1.00 96.62 76 VAL A C 1
ATOM 589 O O . VAL A 1 76 ? 5.713 -10.892 -15.078 1.00 96.62 76 VAL A O 1
ATOM 592 N N . VAL A 1 77 ? 7.199 -10.237 -16.641 1.00 98.06 77 VAL A N 1
ATOM 593 C CA . VAL A 1 77 ? 6.665 -8.878 -16.775 1.00 98.06 77 VAL A CA 1
ATOM 594 C C . VAL A 1 77 ? 5.212 -8.905 -17.245 1.00 98.06 77 VAL A C 1
ATOM 596 O O . VAL A 1 77 ? 4.364 -8.250 -16.642 1.00 98.06 77 VAL A O 1
ATOM 599 N N . ASP A 1 78 ? 4.869 -9.720 -18.242 1.00 97.56 78 ASP A N 1
ATOM 600 C CA . ASP A 1 78 ? 3.485 -9.852 -18.707 1.00 97.56 78 ASP A CA 1
ATOM 601 C C . ASP A 1 78 ? 2.557 -10.421 -17.631 1.00 97.56 78 ASP A C 1
ATOM 603 O O . ASP A 1 78 ? 1.398 -10.009 -17.529 1.00 97.56 78 ASP A O 1
ATOM 607 N N . GLY A 1 79 ? 3.043 -11.355 -16.810 1.00 96.44 79 GLY A N 1
ATOM 608 C CA . GLY A 1 79 ? 2.308 -11.863 -15.653 1.00 96.44 79 GLY A CA 1
ATOM 609 C C . GLY A 1 79 ? 1.981 -10.756 -14.650 1.00 96.44 79 GLY A C 1
ATOM 610 O O . GLY A 1 79 ? 0.831 -10.630 -14.222 1.00 96.44 79 GLY A O 1
ATOM 611 N N . ILE A 1 80 ? 2.963 -9.909 -14.332 1.00 98.12 80 ILE A N 1
ATOM 612 C CA . ILE A 1 80 ? 2.792 -8.755 -13.440 1.00 98.12 80 ILE A CA 1
ATOM 613 C C . ILE A 1 80 ? 1.810 -7.748 -14.049 1.00 98.12 80 ILE A C 1
ATOM 615 O O . ILE A 1 80 ? 0.856 -7.353 -13.386 1.00 98.12 80 ILE A O 1
ATOM 619 N N . ARG A 1 81 ? 1.963 -7.382 -15.325 1.00 98.38 81 ARG A N 1
ATOM 620 C CA . ARG A 1 81 ? 1.054 -6.452 -16.025 1.00 98.38 81 ARG A CA 1
ATOM 621 C C . ARG A 1 81 ? -0.393 -6.941 -16.006 1.00 98.38 81 ARG A C 1
ATOM 623 O O . ARG A 1 81 ? -1.313 -6.169 -15.721 1.00 98.38 81 ARG A O 1
ATOM 630 N N . LYS A 1 82 ? -0.602 -8.242 -16.241 1.00 97.38 82 LYS A N 1
ATOM 631 C CA . LYS A 1 82 ? -1.918 -8.886 -16.126 1.00 97.38 82 LYS A CA 1
ATOM 632 C C . LYS A 1 82 ? -2.462 -8.789 -14.706 1.00 97.38 82 LYS A C 1
ATOM 634 O O . LYS A 1 82 ? -3.612 -8.397 -14.549 1.00 97.38 82 LYS A O 1
ATOM 639 N N . LEU A 1 83 ? -1.650 -9.091 -13.690 1.00 96.31 83 LEU A N 1
ATOM 640 C CA . LEU A 1 83 ? -2.039 -8.952 -12.284 1.00 96.31 83 LEU A CA 1
ATOM 641 C C . LEU A 1 83 ? -2.464 -7.515 -11.956 1.00 96.31 83 LEU A C 1
ATOM 643 O O . LEU A 1 83 ? -3.521 -7.324 -11.363 1.00 96.31 83 LEU A O 1
ATOM 647 N N . ILE A 1 84 ? -1.683 -6.512 -12.363 1.00 98.06 84 ILE A N 1
ATOM 648 C CA . ILE A 1 84 ? -2.006 -5.103 -12.106 1.00 98.06 84 ILE A CA 1
ATOM 649 C C . ILE A 1 84 ? -3.309 -4.694 -12.802 1.00 98.06 84 ILE A C 1
ATOM 651 O O . ILE A 1 84 ? -4.144 -4.025 -12.194 1.00 98.06 84 ILE A O 1
ATOM 655 N N . SER A 1 85 ? -3.543 -5.172 -14.025 1.00 96.56 85 SER A N 1
ATOM 656 C CA . SER A 1 85 ? -4.780 -4.898 -14.771 1.00 96.56 85 SER A CA 1
ATOM 657 C C . SER A 1 85 ? -6.032 -5.503 -14.112 1.00 96.56 85 SER A C 1
ATOM 659 O O . SER A 1 85 ? -7.139 -5.002 -14.306 1.00 96.56 85 SER A O 1
ATOM 661 N N . LEU A 1 86 ? -5.900 -6.546 -13.277 1.00 95.88 86 LEU A N 1
ATOM 662 C CA . LEU A 1 86 ? -7.040 -7.085 -12.517 1.00 95.88 86 LEU A CA 1
ATOM 663 C C . LEU A 1 86 ? -7.620 -6.069 -11.519 1.00 95.88 86 LEU A C 1
ATOM 665 O O . LEU A 1 86 ? -8.761 -6.234 -11.090 1.00 95.88 86 LEU A O 1
ATOM 669 N N . PHE A 1 87 ? -6.874 -5.020 -11.157 1.00 97.19 87 PHE A N 1
ATOM 670 C CA . PHE A 1 87 ? -7.343 -3.984 -10.238 1.00 97.19 87 PHE A CA 1
ATOM 671 C C . PHE A 1 87 ? -8.187 -2.885 -10.891 1.00 97.19 87 PHE A C 1
ATOM 673 O O . PHE A 1 87 ? -8.798 -2.104 -10.158 1.00 97.19 87 PHE A O 1
ATOM 680 N N . ASP A 1 88 ? -8.287 -2.831 -12.224 1.00 96.31 88 ASP A N 1
ATOM 681 C CA . ASP A 1 88 ? -8.972 -1.749 -12.954 1.00 96.31 88 ASP A CA 1
ATOM 682 C C . ASP A 1 88 ? -10.414 -1.527 -12.472 1.00 96.31 88 ASP A C 1
ATOM 684 O O . ASP A 1 88 ? -10.875 -0.391 -12.324 1.00 96.31 88 ASP A O 1
ATOM 688 N N . ASN A 1 89 ? -11.101 -2.618 -12.127 1.00 93.06 89 ASN A N 1
ATOM 689 C CA . ASN A 1 89 ? -12.485 -2.606 -11.651 1.00 93.06 89 ASN A CA 1
ATOM 690 C C . ASN A 1 89 ? -12.631 -2.978 -10.166 1.00 93.06 89 ASN A C 1
ATOM 692 O O . ASN A 1 89 ? -13.750 -3.132 -9.674 1.00 93.06 89 ASN A O 1
ATOM 696 N N . SER A 1 90 ? -11.524 -3.106 -9.432 1.00 94.69 90 SER A N 1
ATOM 697 C CA . SER A 1 90 ? -11.550 -3.535 -8.031 1.00 94.69 90 SER A CA 1
ATOM 698 C C . SER A 1 90 ? -12.023 -2.428 -7.096 1.00 94.69 90 SER A C 1
ATOM 700 O O . SER A 1 90 ? -11.807 -1.238 -7.326 1.00 94.69 90 SER A O 1
ATOM 702 N N . HIS A 1 91 ? -12.674 -2.802 -6.000 1.00 95.75 91 HIS A N 1
ATOM 703 C CA . HIS A 1 91 ? -13.119 -1.843 -4.990 1.00 95.75 91 HIS A CA 1
ATOM 704 C C . HIS A 1 91 ? -11.966 -1.442 -4.051 1.00 95.75 91 HIS A C 1
ATOM 706 O O . HIS A 1 91 ? -10.957 -2.139 -4.000 1.00 95.75 91 HIS A O 1
ATOM 712 N N . PRO A 1 92 ? -12.114 -0.387 -3.226 1.00 96.06 92 PRO A N 1
ATOM 713 C CA . PRO A 1 92 ? -11.117 -0.003 -2.216 1.00 96.06 92 PRO A CA 1
ATOM 714 C C . PRO A 1 92 ? -10.786 -1.046 -1.128 1.00 96.06 92 PRO A C 1
ATOM 716 O O . PRO A 1 92 ? -9.961 -0.813 -0.249 1.00 96.06 92 PRO A O 1
ATOM 719 N N . GLY A 1 93 ? -11.469 -2.188 -1.131 1.00 95.56 93 GLY A N 1
ATOM 720 C CA . GLY A 1 93 ? -11.497 -3.153 -0.038 1.00 95.56 93 GLY A CA 1
ATOM 721 C C . GLY A 1 93 ? -12.783 -3.014 0.774 1.00 95.56 93 GLY A C 1
ATOM 722 O O . GLY A 1 93 ? -13.720 -2.315 0.379 1.00 95.56 93 GLY A O 1
ATOM 723 N N . SER A 1 94 ? -12.852 -3.697 1.916 1.00 96.12 94 SER A N 1
ATOM 724 C CA . SER A 1 94 ? -14.023 -3.657 2.802 1.00 96.12 94 SER A CA 1
ATOM 725 C C . SER A 1 94 ? -13.660 -3.408 4.259 1.00 96.12 94 SER A C 1
ATOM 727 O O . SER A 1 94 ? -12.634 -3.892 4.743 1.00 96.12 94 SER A O 1
ATOM 729 N N . GLY A 1 95 ? -14.549 -2.709 4.962 1.00 95.81 95 GLY A N 1
ATOM 730 C CA . GLY A 1 95 ? -14.512 -2.468 6.402 1.00 95.81 95 GLY A CA 1
ATOM 731 C C . GLY A 1 95 ? -15.625 -3.195 7.146 1.00 95.81 95 GLY A C 1
ATOM 732 O O . GLY A 1 95 ? -16.685 -3.438 6.578 1.00 95.81 95 GLY A O 1
ATOM 733 N N . TYR A 1 96 ? -15.397 -3.569 8.405 1.00 95.62 96 TYR A N 1
ATOM 734 C CA . TYR A 1 96 ? -16.414 -4.142 9.289 1.00 95.62 96 TYR A CA 1
ATOM 735 C C . TYR A 1 96 ? -17.030 -3.050 10.167 1.00 95.62 96 TYR A C 1
ATOM 737 O O . TYR A 1 96 ? -16.333 -2.419 10.956 1.00 95.62 96 TYR A O 1
ATOM 745 N N . TYR A 1 97 ? -18.344 -2.862 10.050 1.00 95.12 97 TYR A N 1
ATOM 746 C CA . TYR A 1 97 ? -19.093 -1.775 10.688 1.00 95.12 97 TYR A CA 1
ATOM 747 C C . TYR A 1 97 ? -19.995 -2.262 11.839 1.00 95.12 97 TYR A C 1
ATOM 749 O O . TYR A 1 97 ? -21.088 -1.735 12.053 1.00 95.12 97 TYR A O 1
ATOM 757 N N . GLY A 1 98 ? -19.538 -3.285 12.568 1.00 94.19 98 GLY A N 1
ATOM 758 C CA . GLY A 1 98 ? -20.250 -3.889 13.698 1.00 94.19 98 GLY A CA 1
ATOM 759 C C . GLY A 1 98 ? -21.278 -4.947 13.290 1.00 94.19 98 GLY A C 1
ATOM 760 O O . GLY A 1 98 ? -21.644 -5.075 12.116 1.00 94.19 98 GLY A O 1
ATOM 761 N N . LYS A 1 99 ? -21.773 -5.709 14.270 1.00 94.00 99 LYS A N 1
ATOM 762 C CA . LYS A 1 99 ? -22.628 -6.894 14.060 1.00 94.00 99 LYS A CA 1
ATOM 763 C C . LYS A 1 99 ? -23.885 -6.598 13.239 1.00 94.00 99 LYS A C 1
ATOM 765 O O . LYS A 1 99 ? -24.295 -7.423 12.430 1.00 94.00 99 LYS A O 1
ATOM 770 N N . LYS A 1 100 ? -24.480 -5.413 13.425 1.00 94.50 100 LYS A N 1
ATOM 771 C CA . LYS A 1 100 ? -25.711 -4.994 12.734 1.00 94.50 100 LYS A CA 1
ATOM 772 C C . LYS A 1 100 ? -25.496 -4.701 11.247 1.00 94.50 100 LYS A C 1
ATOM 774 O O . LYS A 1 100 ? -26.382 -4.974 10.447 1.00 94.50 100 LYS A O 1
ATOM 779 N N . ARG A 1 101 ? -24.356 -4.105 10.879 1.00 94.81 101 ARG A N 1
ATOM 780 C CA . ARG A 1 101 ? -24.090 -3.650 9.501 1.00 94.81 101 ARG A CA 1
ATOM 781 C C . ARG A 1 101 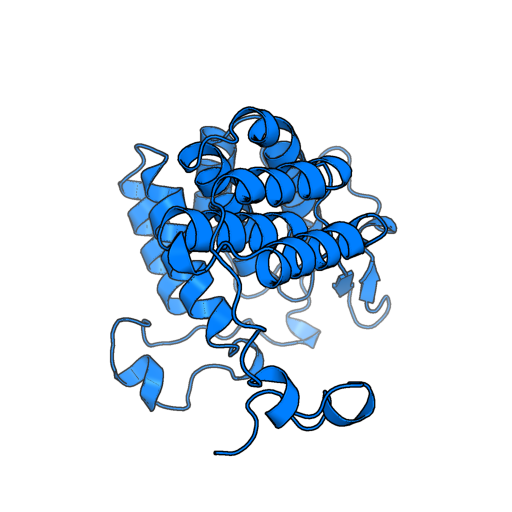? -23.202 -4.609 8.712 1.00 94.81 101 ARG A C 1
ATOM 783 O O . ARG A 1 101 ? -23.258 -4.609 7.489 1.00 94.81 101 ARG A O 1
ATOM 790 N N . GLY A 1 102 ? -22.394 -5.420 9.390 1.00 95.38 102 GLY A N 1
ATOM 791 C CA . GLY A 1 102 ? -21.488 -6.368 8.752 1.00 95.38 102 GLY A CA 1
ATOM 792 C C . GLY A 1 102 ? -20.341 -5.692 7.997 1.00 95.38 102 GLY A C 1
ATOM 793 O O . GLY A 1 102 ? -19.883 -4.607 8.365 1.00 95.38 102 GLY A O 1
ATOM 794 N N . ARG A 1 103 ? -19.829 -6.371 6.960 1.00 96.38 103 ARG A N 1
ATOM 795 C CA . ARG A 1 103 ? -18.765 -5.842 6.096 1.00 96.38 103 ARG A CA 1
ATOM 796 C C . ARG A 1 103 ? -19.350 -5.031 4.945 1.00 96.38 103 ARG A C 1
ATOM 798 O O . ARG A 1 103 ? -20.274 -5.489 4.284 1.00 96.38 103 ARG A O 1
ATOM 805 N N . ILE A 1 104 ? -18.766 -3.868 4.678 1.00 97.19 104 ILE A N 1
ATOM 806 C CA . ILE A 1 104 ? -19.185 -2.951 3.615 1.00 97.19 104 ILE A CA 1
ATOM 807 C C . ILE A 1 104 ? -17.964 -2.598 2.765 1.00 97.19 104 ILE A C 1
ATOM 809 O O . ILE A 1 104 ? -16.888 -2.345 3.307 1.00 97.19 104 ILE A O 1
ATOM 813 N N . TYR A 1 105 ? -18.120 -2.598 1.442 1.00 97.38 105 TYR A N 1
ATOM 814 C CA . TYR A 1 105 ? -17.074 -2.155 0.519 1.00 97.38 105 TYR A CA 1
ATOM 815 C C . TYR A 1 105 ? -16.873 -0.639 0.581 1.00 97.38 105 TYR A C 1
ATOM 817 O O . TYR A 1 105 ? -17.841 0.110 0.699 1.00 97.38 105 TYR A O 1
ATOM 825 N N . GLY A 1 106 ? -15.627 -0.178 0.450 1.00 96.19 106 GLY A N 1
ATOM 826 C CA . GLY A 1 106 ? -15.278 1.239 0.610 1.00 96.19 106 GLY A CA 1
ATOM 827 C C . GLY A 1 106 ? -15.986 2.166 -0.378 1.00 96.19 106 GLY A C 1
ATOM 828 O O . GLY A 1 106 ? -16.390 3.260 -0.012 1.00 96.19 106 GLY A O 1
ATOM 829 N N . ASN A 1 107 ? -16.270 1.694 -1.595 1.00 96.06 107 ASN A N 1
ATOM 830 C CA . ASN A 1 107 ? -17.050 2.442 -2.590 1.00 96.06 107 ASN A CA 1
ATOM 831 C C . ASN A 1 107 ? -18.546 2.595 -2.239 1.00 96.06 107 ASN A C 1
ATOM 833 O O . ASN A 1 107 ? -19.278 3.272 -2.955 1.00 96.06 107 ASN A O 1
ATOM 837 N N . LYS A 1 108 ? -19.025 1.945 -1.173 1.00 97.12 108 LYS A N 1
ATOM 838 C CA . LYS A 1 108 ? -20.382 2.101 -0.626 1.00 97.12 108 LYS A CA 1
ATOM 839 C C . LYS A 1 108 ? -20.401 2.922 0.665 1.00 97.12 108 LYS A C 1
ATOM 841 O O . LYS A 1 108 ? -21.466 3.110 1.250 1.00 97.12 108 LYS A O 1
ATOM 846 N N . ILE A 1 109 ? -19.246 3.405 1.117 1.00 95.94 109 ILE A N 1
ATOM 847 C CA . ILE A 1 109 ? -19.129 4.255 2.296 1.00 95.94 109 ILE A CA 1
ATOM 848 C C . ILE A 1 109 ? -19.207 5.716 1.876 1.00 95.94 109 ILE A C 1
ATOM 850 O O . ILE A 1 109 ? -18.456 6.177 1.023 1.00 95.94 109 ILE A O 1
ATOM 854 N N . LYS A 1 110 ? -20.115 6.454 2.515 1.00 94.75 110 LYS A N 1
ATOM 855 C CA . LYS A 1 110 ? -20.153 7.911 2.432 1.00 94.75 110 LYS A CA 1
ATOM 856 C C . LYS A 1 110 ? -19.270 8.474 3.542 1.00 94.75 110 LYS A C 1
ATOM 858 O O . LYS A 1 110 ? -19.657 8.432 4.709 1.00 94.75 110 LYS A O 1
ATOM 863 N N . LEU A 1 111 ? -18.089 8.957 3.172 1.00 94.56 111 LEU A N 1
ATOM 864 C CA . LEU A 1 111 ? -17.186 9.633 4.100 1.00 94.56 111 LEU A CA 1
ATOM 865 C C . LEU A 1 111 ? -17.710 11.048 4.411 1.00 94.56 111 LEU A C 1
ATOM 867 O O . LEU A 1 111 ? -18.256 11.694 3.511 1.00 94.56 111 LEU A O 1
ATOM 871 N N . PRO A 1 112 ? -17.570 11.539 5.656 1.00 93.25 112 PRO A N 1
ATOM 872 C CA . PRO A 1 112 ? -17.831 12.939 5.984 1.00 93.25 112 PRO A CA 1
ATOM 873 C C . PRO A 1 112 ? -16.951 13.886 5.158 1.00 93.25 112 PRO A C 1
ATOM 875 O O . PRO A 1 112 ? -15.849 13.515 4.754 1.00 93.25 112 PRO A O 1
ATOM 878 N N . ASN A 1 113 ? -17.420 15.115 4.923 1.00 90.06 113 ASN A N 1
ATOM 879 C CA . ASN A 1 113 ? -16.610 16.139 4.249 1.00 90.06 113 ASN A CA 1
ATOM 880 C C . ASN A 1 113 ? -15.379 16.516 5.087 1.00 90.06 113 ASN A C 1
ATOM 882 O O . ASN A 1 113 ? -14.293 16.670 4.536 1.00 90.06 113 ASN A O 1
ATOM 886 N N . ASP A 1 114 ? -15.566 16.603 6.405 1.00 92.06 114 ASP A N 1
ATOM 887 C CA . ASP A 1 114 ? -14.508 16.749 7.398 1.00 92.06 114 ASP A CA 1
ATOM 888 C C . ASP A 1 114 ? -14.578 15.565 8.371 1.00 92.06 114 ASP A C 1
ATOM 890 O O . ASP A 1 114 ? -15.575 15.359 9.064 1.00 92.06 114 ASP A O 1
ATOM 894 N N . ASP A 1 115 ? -13.538 14.740 8.346 1.00 91.75 115 ASP A N 1
ATOM 895 C CA . ASP A 1 115 ? -13.351 13.562 9.193 1.00 91.75 115 ASP A CA 1
ATOM 896 C C . ASP A 1 115 ? -12.069 13.675 10.044 1.00 91.75 115 ASP A C 1
ATOM 898 O O . ASP A 1 115 ? -11.603 12.686 10.621 1.00 91.75 115 ASP A O 1
ATOM 902 N N . GLY A 1 116 ? -11.477 14.876 10.112 1.00 93.31 116 GLY A N 1
ATOM 903 C CA . GLY A 1 116 ? -10.221 15.137 10.811 1.00 93.31 116 GLY A CA 1
ATOM 904 C C . GLY A 1 116 ? -9.014 14.386 10.240 1.00 93.31 116 GLY A C 1
ATOM 905 O O . GLY A 1 116 ? -7.993 14.283 10.918 1.00 93.31 116 GLY A O 1
ATOM 906 N N . THR A 1 117 ? -9.114 13.799 9.042 1.00 95.06 117 THR A N 1
ATOM 907 C CA . THR A 1 117 ? -7.961 13.191 8.367 1.00 95.06 117 THR A CA 1
ATOM 908 C C . THR A 1 117 ? -7.064 14.289 7.797 1.00 95.06 117 THR A C 1
ATOM 910 O O . THR A 1 117 ? -7.578 15.132 7.047 1.00 95.06 117 THR A O 1
ATOM 913 N N . PRO A 1 118 ? -5.742 14.264 8.069 1.00 95.19 118 PRO A N 1
ATOM 914 C CA . PRO A 1 118 ? -4.808 15.257 7.552 1.00 95.19 118 PRO A CA 1
ATOM 915 C C . PRO A 1 118 ? -4.969 15.503 6.050 1.00 95.19 118 PRO A C 1
ATOM 917 O O . PRO A 1 118 ? -5.205 14.583 5.255 1.00 95.19 118 PRO A O 1
ATOM 920 N N . LEU A 1 119 ? -4.881 16.771 5.661 1.00 94.69 119 LEU A N 1
ATOM 921 C CA . LEU A 1 119 ? -4.764 17.163 4.264 1.00 94.69 119 LEU A CA 1
ATOM 922 C C . LEU A 1 119 ? -3.289 17.079 3.879 1.00 94.69 119 LEU A C 1
ATOM 924 O O . LEU A 1 119 ? -2.449 17.686 4.531 1.00 94.69 119 LEU A O 1
ATOM 928 N N . TYR A 1 120 ? -2.996 16.328 2.825 1.00 96.94 120 TYR A N 1
ATOM 929 C CA . TYR A 1 120 ? -1.682 16.281 2.197 1.00 96.94 120 TYR A CA 1
ATOM 930 C C . TYR A 1 120 ? -1.846 15.999 0.707 1.00 96.94 120 TYR A C 1
ATOM 932 O O . TYR A 1 120 ? -2.807 15.344 0.280 1.00 96.94 120 TYR A O 1
ATOM 940 N N . THR A 1 121 ? -0.917 16.527 -0.080 1.00 95.31 121 THR A N 1
ATOM 941 C CA . THR A 1 121 ? -0.900 16.411 -1.546 1.00 95.31 121 THR A CA 1
ATOM 942 C C . THR A 1 121 ? 0.455 15.976 -2.094 1.00 95.31 121 THR A C 1
ATOM 944 O O . THR A 1 121 ? 0.578 15.773 -3.300 1.00 95.31 121 THR A O 1
ATOM 947 N N . ASP A 1 122 ? 1.441 15.812 -1.218 1.00 95.44 122 ASP A N 1
ATOM 948 C CA . ASP A 1 122 ? 2.825 15.474 -1.518 1.00 95.44 122 ASP A CA 1
ATOM 949 C C . ASP A 1 122 ? 3.326 14.318 -0.635 1.00 95.44 122 ASP A C 1
ATOM 951 O O . ASP A 1 122 ? 2.605 13.785 0.216 1.00 95.44 122 ASP A O 1
ATOM 955 N N . MET A 1 123 ? 4.564 13.900 -0.904 1.00 94.94 123 MET A N 1
ATOM 956 C CA . MET A 1 123 ? 5.236 12.814 -0.194 1.00 94.94 123 MET A CA 1
ATOM 957 C C . MET A 1 123 ? 5.482 13.144 1.273 1.00 94.94 123 MET A C 1
ATOM 959 O O . MET A 1 123 ? 5.168 12.328 2.131 1.00 94.94 123 MET A O 1
ATOM 963 N N . GLU A 1 124 ? 6.000 14.337 1.559 1.00 95.19 124 GLU A N 1
ATOM 964 C CA . GLU A 1 124 ? 6.337 14.759 2.918 1.00 95.19 124 GLU A CA 1
ATOM 965 C C . GLU A 1 124 ? 5.098 14.759 3.822 1.00 95.19 124 GLU A C 1
ATOM 967 O O . GLU A 1 124 ? 5.083 14.093 4.860 1.00 95.19 124 GLU A O 1
ATOM 972 N N . GLY A 1 125 ? 4.006 15.398 3.390 1.00 96.81 125 GLY A N 1
ATOM 973 C CA . GLY A 1 125 ? 2.758 15.427 4.147 1.00 96.81 125 GLY A CA 1
ATOM 974 C C . GLY A 1 125 ? 2.130 14.042 4.318 1.00 96.81 125 GLY A C 1
ATOM 975 O O . GLY A 1 125 ? 1.572 13.745 5.377 1.00 96.81 125 GLY A O 1
ATOM 976 N N . MET A 1 126 ? 2.240 13.167 3.311 1.00 97.62 126 MET A N 1
ATOM 977 C CA . MET A 1 126 ? 1.801 11.772 3.422 1.00 97.62 126 MET A CA 1
ATOM 978 C C . MET A 1 126 ? 2.620 11.013 4.470 1.00 97.62 126 MET A C 1
ATOM 980 O O . MET A 1 126 ? 2.035 10.341 5.323 1.00 97.62 126 MET A O 1
ATOM 984 N N . THR A 1 127 ? 3.948 11.117 4.419 1.00 96.38 127 THR A N 1
ATOM 985 C CA . THR A 1 127 ? 4.854 10.449 5.355 1.00 96.38 127 THR A CA 1
ATOM 986 C C . THR A 1 127 ? 4.593 10.913 6.781 1.00 96.38 127 THR A C 1
ATOM 988 O O . THR A 1 127 ? 4.343 10.075 7.648 1.00 96.38 127 THR A O 1
ATOM 991 N N . ILE A 1 128 ? 4.540 12.227 7.022 1.00 96.38 128 ILE A N 1
ATOM 992 C CA . ILE A 1 128 ? 4.247 12.794 8.347 1.00 96.38 128 ILE A CA 1
ATOM 993 C C . ILE A 1 128 ? 2.902 12.279 8.869 1.00 96.38 128 ILE A C 1
ATOM 995 O O . ILE A 1 128 ? 2.822 11.819 10.009 1.00 96.38 128 ILE A O 1
ATOM 999 N N . ALA A 1 129 ? 1.859 12.279 8.031 1.00 96.88 129 ALA A N 1
ATOM 1000 C CA . ALA A 1 129 ? 0.554 11.760 8.421 1.00 96.88 129 ALA A CA 1
ATOM 1001 C C . ALA A 1 129 ? 0.624 10.277 8.821 1.00 96.88 129 ALA A C 1
ATOM 1003 O O . ALA A 1 129 ? 0.054 9.895 9.838 1.00 96.88 129 ALA A O 1
ATOM 1004 N N . VAL A 1 130 ? 1.341 9.437 8.068 1.00 96.56 130 VAL A N 1
ATOM 1005 C CA . VAL A 1 130 ? 1.506 8.012 8.400 1.00 96.56 130 VAL A CA 1
ATOM 1006 C C . VAL A 1 130 ? 2.275 7.819 9.705 1.00 96.56 130 VAL A C 1
ATOM 1008 O O . VAL A 1 130 ? 1.848 7.011 10.533 1.00 96.56 130 VAL A O 1
ATOM 1011 N N . LEU A 1 131 ? 3.368 8.556 9.922 1.00 95.81 131 LEU A N 1
ATOM 1012 C CA . LEU A 1 131 ? 4.126 8.501 11.175 1.00 95.81 131 LEU A CA 1
ATOM 1013 C C . LEU A 1 131 ? 3.234 8.871 12.367 1.00 95.81 131 LEU A C 1
ATOM 1015 O O . LEU A 1 131 ? 3.211 8.148 13.367 1.00 95.81 131 LEU A O 1
ATOM 1019 N N . ASP A 1 132 ? 2.435 9.931 12.238 1.00 96.06 132 ASP A N 1
ATOM 1020 C CA . ASP A 1 132 ? 1.502 10.357 13.281 1.00 96.06 132 ASP A CA 1
ATOM 1021 C C . ASP A 1 132 ? 0.398 9.315 13.541 1.00 96.06 132 ASP A C 1
ATOM 1023 O O . ASP A 1 132 ? 0.051 9.081 14.702 1.00 96.06 132 ASP A O 1
ATOM 1027 N N . GLU A 1 133 ? -0.127 8.631 12.517 1.00 94.81 133 GLU A N 1
ATOM 1028 C CA . GLU A 1 133 ? -1.083 7.525 12.709 1.00 94.81 133 GLU A CA 1
ATOM 1029 C C . GLU A 1 133 ? -0.453 6.343 13.448 1.00 94.81 133 GLU A C 1
ATOM 1031 O O . GLU A 1 133 ? -1.073 5.764 14.343 1.00 94.81 133 GLU A O 1
ATOM 1036 N N . VAL A 1 134 ? 0.791 5.991 13.111 1.00 93.56 134 VAL A N 1
ATOM 1037 C CA . VAL A 1 134 ? 1.530 4.930 13.803 1.00 93.56 134 VAL A CA 1
ATOM 1038 C C . VAL A 1 134 ? 1.719 5.293 15.271 1.00 93.56 134 VAL A C 1
ATOM 1040 O O . VAL A 1 134 ? 1.351 4.494 16.132 1.00 93.56 134 VAL A O 1
ATOM 1043 N N . ILE A 1 135 ? 2.216 6.495 15.576 1.00 94.31 135 ILE A N 1
ATOM 1044 C CA . ILE A 1 135 ? 2.441 6.971 16.952 1.00 94.31 135 ILE A CA 1
ATOM 1045 C C . ILE A 1 135 ? 1.140 6.935 17.762 1.00 94.31 135 ILE A C 1
ATOM 1047 O O . ILE A 1 135 ? 1.102 6.400 18.876 1.00 94.31 135 ILE A O 1
ATOM 1051 N N . ASN A 1 136 ? 0.062 7.468 17.187 1.00 92.88 136 ASN A N 1
ATOM 1052 C CA . ASN A 1 136 ? -1.210 7.661 17.877 1.00 92.88 136 ASN A CA 1
ATOM 1053 C C . ASN A 1 136 ? -2.130 6.435 17.840 1.00 92.88 136 ASN A C 1
ATOM 1055 O O . ASN A 1 136 ? -3.234 6.484 18.395 1.00 92.88 136 ASN A O 1
ATOM 1059 N N . GLN A 1 137 ? -1.697 5.322 17.237 1.00 88.38 137 GLN A N 1
ATOM 1060 C CA . GLN A 1 137 ? -2.533 4.138 17.108 1.00 88.38 137 GLN A CA 1
ATOM 1061 C C . GLN A 1 137 ? -2.997 3.615 18.472 1.00 88.38 137 GLN A C 1
ATOM 1063 O O . GLN A 1 137 ? -2.198 3.271 19.360 1.00 88.38 137 GLN A O 1
ATOM 1068 N N . LYS A 1 138 ? -4.317 3.443 18.579 1.00 86.94 138 LYS A N 1
ATOM 1069 C CA . LYS A 1 138 ? -4.975 2.824 19.731 1.00 86.94 138 LYS A CA 1
ATOM 1070 C C . LYS A 1 138 ? -5.445 1.395 19.406 1.00 86.94 138 LYS A C 1
ATOM 1072 O O . LYS A 1 138 ? -5.989 1.175 18.320 1.00 86.94 138 LYS A O 1
ATOM 1077 N N . PRO A 1 139 ? -5.242 0.404 20.293 1.00 80.19 139 PRO A N 1
ATOM 1078 C CA . PRO A 1 139 ? -5.641 -0.991 20.055 1.00 80.19 139 PRO A CA 1
ATOM 1079 C C . PRO A 1 139 ? -7.149 -1.247 19.857 1.00 80.19 139 PRO A C 1
ATOM 1081 O O . PRO A 1 139 ? -7.543 -2.310 19.373 1.00 80.19 139 PRO A O 1
ATOM 1084 N N . GLU A 1 140 ? -8.007 -0.324 20.268 1.00 82.06 140 GLU A N 1
ATOM 1085 C CA . GLU A 1 140 ? -9.462 -0.475 20.263 1.00 82.06 140 GLU A CA 1
ATOM 1086 C C . GLU A 1 140 ? -10.133 -0.021 18.953 1.00 82.06 140 GLU A C 1
ATOM 1088 O O . GLU A 1 140 ? -11.177 -0.558 18.579 1.00 82.06 140 GLU A O 1
ATOM 1093 N N . ILE A 1 141 ? -9.525 0.910 18.212 1.00 85.38 141 ILE A N 1
ATOM 1094 C CA . ILE A 1 141 ? -10.121 1.522 17.011 1.00 85.38 141 ILE A CA 1
ATOM 1095 C C . ILE A 1 141 ? -9.475 1.035 15.710 1.00 85.38 141 ILE A C 1
ATOM 1097 O O . ILE A 1 141 ? -8.384 0.465 15.701 1.00 85.38 141 ILE A O 1
ATOM 1101 N N . ASN A 1 142 ? -10.172 1.262 14.593 1.00 86.19 142 ASN A N 1
ATOM 1102 C CA . ASN A 1 142 ? -9.682 1.061 13.225 1.00 86.19 142 ASN A CA 1
ATOM 1103 C C . ASN A 1 142 ? -9.084 -0.334 12.954 1.00 86.19 142 ASN A C 1
ATOM 1105 O O . ASN A 1 142 ? -8.111 -0.506 12.218 1.00 86.19 142 ASN A O 1
ATOM 1109 N N . ARG A 1 143 ? -9.671 -1.368 13.570 1.00 81.62 143 ARG A N 1
ATOM 1110 C CA . ARG A 1 143 ? -9.038 -2.694 13.668 1.00 81.62 143 ARG A CA 1
ATOM 1111 C C . ARG A 1 143 ? -9.503 -3.745 12.665 1.00 81.62 143 ARG A C 1
ATOM 1113 O O . ARG A 1 143 ? -8.948 -4.842 12.640 1.00 81.62 143 ARG A O 1
ATOM 1120 N 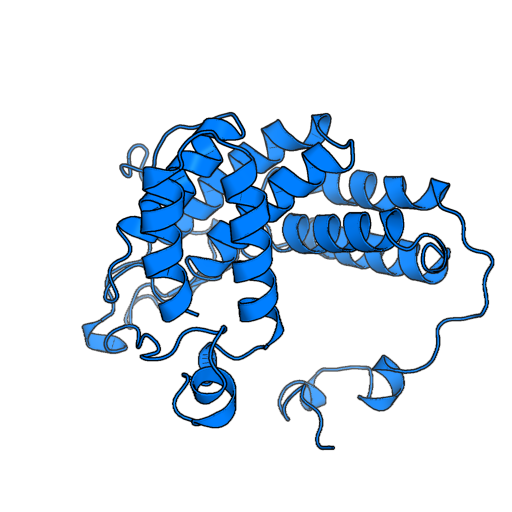N . THR A 1 144 ? -10.574 -3.516 11.908 1.00 88.12 144 THR A N 1
ATOM 1121 C CA . THR A 1 144 ? -11.142 -4.563 11.038 1.00 88.12 144 THR A CA 1
ATOM 1122 C C . THR A 1 144 ? -11.638 -3.986 9.726 1.00 88.12 144 THR A C 1
ATOM 1124 O O . THR A 1 144 ? -12.815 -3.685 9.560 1.00 88.12 144 THR A O 1
ATOM 1127 N N . GLY A 1 145 ? -10.734 -3.881 8.761 1.00 91.19 145 GLY A N 1
ATOM 1128 C CA . GLY A 1 145 ? -11.068 -3.368 7.445 1.00 91.19 145 GLY A CA 1
ATOM 1129 C C . GLY A 1 145 ? -9.874 -2.787 6.727 1.00 91.19 145 GLY A C 1
ATOM 1130 O O . GLY A 1 145 ? -8.883 -2.469 7.377 1.00 91.19 145 GLY A O 1
ATOM 1131 N N . TYR A 1 146 ? -10.008 -2.661 5.408 1.00 94.12 146 TYR A N 1
ATOM 1132 C CA . TYR A 1 146 ? -9.093 -1.901 4.554 1.00 94.12 146 TYR A CA 1
ATOM 1133 C C . TYR A 1 146 ? -7.612 -2.192 4.834 1.00 94.12 146 TYR A C 1
ATOM 1135 O O . TYR A 1 146 ? -6.823 -1.289 5.060 1.00 94.12 146 TYR A O 1
ATOM 1143 N N . GLY A 1 147 ? -7.257 -3.472 4.986 1.00 87.00 147 GLY A N 1
ATOM 1144 C CA . GLY A 1 147 ? -5.866 -3.856 5.214 1.00 87.00 147 GLY A CA 1
ATOM 1145 C C . GLY A 1 147 ? -5.234 -3.429 6.549 1.00 87.00 147 GLY A C 1
ATOM 1146 O O . GLY A 1 147 ? -4.102 -3.823 6.817 1.00 87.00 147 GLY A O 1
ATOM 1147 N N . SER A 1 148 ? -5.956 -2.720 7.428 1.00 88.94 148 SER A N 1
ATOM 1148 C CA . SER A 1 148 ? -5.468 -2.104 8.677 1.00 88.94 148 SER A CA 1
ATOM 1149 C C . SER A 1 148 ? -4.337 -1.082 8.476 1.00 88.94 148 SER A C 1
ATOM 1151 O O . SER A 1 148 ? -3.897 -0.838 7.354 1.00 88.94 148 SER A O 1
ATOM 1153 N N . LEU A 1 149 ? -3.826 -0.515 9.576 1.00 89.88 149 LEU A N 1
ATOM 1154 C CA . LEU A 1 149 ? -2.727 0.453 9.534 1.00 89.88 149 LEU A CA 1
ATOM 1155 C C . LEU A 1 149 ? -1.498 -0.079 8.785 1.00 89.88 149 LEU A C 1
ATOM 1157 O O . LEU A 1 149 ? -0.822 0.679 8.103 1.00 89.88 149 LEU A O 1
ATOM 1161 N N . VAL A 1 150 ? -1.238 -1.391 8.841 1.00 88.94 150 VAL A N 1
ATOM 1162 C CA . VAL A 1 150 ? -0.095 -1.976 8.127 1.00 88.94 150 VAL A CA 1
ATOM 1163 C C . VAL A 1 150 ? -0.209 -1.771 6.614 1.00 88.94 150 VAL A C 1
ATOM 1165 O O . VAL A 1 150 ? 0.788 -1.479 5.971 1.00 88.94 150 VAL A O 1
ATOM 1168 N N . HIS A 1 151 ? -1.402 -1.862 6.014 1.00 92.12 151 HIS A N 1
ATOM 1169 C CA . HIS A 1 151 ? -1.569 -1.589 4.579 1.00 92.12 151 HIS A CA 1
ATOM 1170 C C . HIS A 1 151 ? -1.527 -0.102 4.259 1.00 92.12 151 HIS A C 1
ATOM 1172 O O . HIS A 1 151 ? -1.072 0.240 3.178 1.00 92.12 151 HIS A O 1
ATOM 1178 N N . VAL A 1 152 ? -1.941 0.771 5.178 1.00 95.19 152 VAL A N 1
ATOM 1179 C CA . VAL A 1 152 ? -1.742 2.220 5.027 1.00 95.19 152 VAL A CA 1
ATOM 1180 C C . VAL A 1 152 ? -0.240 2.524 4.943 1.00 95.19 152 VAL A C 1
ATOM 1182 O O . VAL A 1 152 ? 0.201 3.086 3.948 1.00 95.19 152 VAL A O 1
ATOM 1185 N N . VAL A 1 153 ? 0.564 2.019 5.888 1.00 94.88 153 VAL A N 1
ATOM 1186 C CA . VAL A 1 153 ? 2.035 2.160 5.870 1.00 94.88 153 VAL A CA 1
ATOM 1187 C C . VAL A 1 153 ? 2.639 1.588 4.583 1.00 94.88 153 VAL A C 1
ATOM 1189 O O . VAL A 1 153 ? 3.402 2.266 3.906 1.00 94.88 153 VAL A O 1
ATOM 1192 N N . ASN A 1 154 ? 2.256 0.367 4.197 1.00 94.50 154 ASN A N 1
ATOM 1193 C CA . ASN A 1 154 ? 2.780 -0.266 2.981 1.00 94.50 154 ASN A CA 1
ATOM 1194 C C . ASN A 1 154 ? 2.397 0.491 1.706 1.00 94.50 154 ASN A C 1
ATOM 1196 O O . ASN A 1 154 ? 3.166 0.507 0.753 1.00 94.50 154 ASN A O 1
ATOM 1200 N N . HIS A 1 155 ? 1.197 1.073 1.665 1.00 97.25 155 HIS A N 1
ATOM 1201 C CA . HIS A 1 155 ? 0.742 1.849 0.521 1.00 97.25 155 HIS A CA 1
ATOM 1202 C C . HIS A 1 155 ? 1.564 3.137 0.400 1.00 97.25 155 HIS A C 1
ATOM 1204 O O . HIS A 1 155 ? 2.026 3.428 -0.694 1.00 97.25 155 HIS A O 1
ATOM 1210 N N . ALA A 1 156 ? 1.829 3.848 1.500 1.00 97.56 156 ALA A N 1
ATOM 1211 C CA . ALA A 1 156 ? 2.725 5.006 1.494 1.00 97.56 156 ALA A CA 1
ATOM 1212 C C . ALA A 1 156 ? 4.162 4.644 1.086 1.00 97.56 156 ALA A C 1
ATOM 1214 O O . ALA A 1 156 ? 4.731 5.302 0.218 1.00 97.56 156 ALA A O 1
ATOM 1215 N N . ALA A 1 157 ? 4.719 3.563 1.640 1.00 96.00 157 ALA A N 1
ATOM 1216 C CA . ALA A 1 157 ? 6.050 3.073 1.280 1.00 96.00 157 ALA A CA 1
ATOM 1217 C C . ALA A 1 157 ? 6.163 2.741 -0.215 1.00 96.00 157 ALA A C 1
ATOM 1219 O O . ALA A 1 157 ? 7.109 3.147 -0.880 1.00 96.00 157 ALA A O 1
ATOM 1220 N N . ALA A 1 158 ? 5.147 2.080 -0.775 1.00 96.62 158 ALA A N 1
ATOM 1221 C CA . ALA A 1 158 ? 5.101 1.772 -2.200 1.00 96.62 158 ALA A CA 1
ATOM 1222 C C . ALA A 1 158 ? 5.064 3.033 -3.081 1.00 96.62 158 ALA A C 1
ATOM 1224 O O . ALA A 1 158 ? 5.573 3.026 -4.195 1.00 96.62 158 ALA A O 1
ATOM 1225 N N . ILE A 1 159 ? 4.469 4.126 -2.602 1.00 97.56 159 ILE A N 1
ATOM 1226 C CA . ILE A 1 159 ? 4.475 5.404 -3.323 1.00 97.56 159 ILE A CA 1
ATOM 1227 C C . ILE A 1 159 ? 5.866 6.051 -3.265 1.00 97.56 159 ILE A C 1
ATOM 1229 O O . ILE A 1 159 ? 6.314 6.596 -4.273 1.00 97.56 159 ILE A O 1
ATOM 1233 N N . ALA A 1 160 ? 6.558 5.959 -2.124 1.00 95.44 160 ALA A N 1
ATOM 1234 C CA . ALA A 1 160 ? 7.940 6.420 -1.991 1.00 95.44 160 ALA A CA 1
ATOM 1235 C C . ALA A 1 160 ? 8.872 5.668 -2.953 1.00 95.44 160 ALA A C 1
ATOM 1237 O O . ALA A 1 160 ? 9.592 6.299 -3.727 1.00 95.44 160 ALA A O 1
ATOM 1238 N N . ASP A 1 161 ? 8.771 4.338 -2.983 1.00 94.81 161 ASP A N 1
ATOM 1239 C CA . ASP A 1 161 ? 9.509 3.476 -3.911 1.00 94.81 161 ASP A CA 1
ATOM 1240 C C . ASP A 1 161 ? 9.275 3.887 -5.376 1.00 94.81 161 ASP A C 1
ATOM 1242 O O . ASP A 1 161 ? 10.235 4.022 -6.131 1.00 94.81 161 ASP A O 1
ATOM 1246 N N . LEU A 1 162 ? 8.025 4.136 -5.800 1.00 96.50 162 LEU A N 1
ATOM 1247 C CA . LEU A 1 162 ? 7.752 4.593 -7.172 1.00 96.50 162 LEU A CA 1
ATOM 1248 C C . LEU A 1 162 ? 8.549 5.855 -7.520 1.00 96.50 162 LEU A C 1
ATOM 1250 O O . LEU A 1 162 ? 9.082 5.948 -8.624 1.00 96.50 162 LEU A O 1
ATOM 1254 N N . SER A 1 163 ? 8.675 6.801 -6.585 1.00 94.81 163 SER A N 1
ATOM 1255 C CA . SER A 1 163 ? 9.503 7.990 -6.794 1.00 94.81 163 SER A CA 1
ATOM 1256 C C . SER A 1 163 ? 10.988 7.643 -6.910 1.00 94.81 163 SER A C 1
ATOM 1258 O O . SER A 1 163 ? 11.656 8.142 -7.812 1.00 94.81 163 SER A O 1
ATOM 1260 N N . VAL A 1 164 ? 11.506 6.793 -6.019 1.00 94.06 164 VAL A N 1
ATOM 1261 C CA . VAL A 1 164 ? 12.920 6.372 -6.009 1.00 94.06 164 VAL A CA 1
ATOM 1262 C C . VAL A 1 164 ? 13.297 5.649 -7.305 1.00 94.06 164 VAL A C 1
ATOM 1264 O O . VAL A 1 164 ? 14.374 5.881 -7.850 1.00 94.06 164 VAL A O 1
ATOM 1267 N N . TYR A 1 165 ? 12.397 4.824 -7.842 1.00 95.94 165 TYR A N 1
ATOM 1268 C CA . TYR A 1 165 ? 12.621 4.049 -9.066 1.00 95.94 165 TYR A CA 1
ATOM 1269 C C . TYR A 1 165 ? 12.288 4.797 -10.367 1.00 95.94 165 TYR A C 1
ATOM 1271 O O . TYR A 1 165 ? 12.295 4.180 -11.434 1.00 95.94 165 TYR A O 1
ATOM 1279 N N . GLY A 1 166 ? 12.062 6.114 -10.302 1.00 96.31 166 GLY A N 1
ATOM 1280 C CA . GLY A 1 166 ? 11.969 6.984 -11.479 1.00 96.31 166 GLY A CA 1
ATOM 1281 C C . GLY A 1 166 ? 10.563 7.213 -12.037 1.00 96.31 166 GLY A C 1
ATOM 1282 O O . GLY A 1 166 ? 10.452 7.693 -13.159 1.00 96.31 166 GLY A O 1
ATOM 1283 N N . TYR A 1 167 ? 9.511 6.911 -11.271 1.00 97.56 167 TYR A N 1
ATOM 1284 C CA . TYR A 1 167 ? 8.101 7.067 -11.669 1.00 97.56 167 TYR A CA 1
ATOM 1285 C C . TYR A 1 167 ? 7.404 8.204 -10.897 1.00 97.56 167 TYR A C 1
ATOM 1287 O O . TYR A 1 167 ? 6.253 8.090 -10.455 1.00 97.56 167 TYR A O 1
ATOM 1295 N N . SER A 1 168 ? 8.117 9.311 -10.662 1.00 96.50 168 SER A N 1
ATOM 1296 C CA . SER A 1 168 ? 7.639 10.447 -9.858 1.00 96.50 168 SER A CA 1
ATOM 1297 C C . SER A 1 168 ? 6.379 11.118 -10.427 1.00 96.50 168 SER A C 1
ATOM 1299 O O . SER A 1 168 ? 5.604 11.716 -9.682 1.00 96.50 168 SER A O 1
ATOM 1301 N N . GLU A 1 169 ? 6.105 10.987 -11.723 1.00 97.62 169 GLU A N 1
ATOM 1302 C CA . GLU A 1 169 ? 4.888 11.471 -12.384 1.00 97.62 169 GLU A CA 1
ATOM 1303 C C . GLU A 1 169 ? 3.610 10.762 -11.903 1.00 97.62 169 GLU A C 1
ATOM 1305 O O . GLU A 1 169 ? 2.505 11.314 -11.975 1.00 97.62 169 GLU A O 1
ATOM 1310 N N . LEU A 1 170 ? 3.739 9.543 -11.373 1.00 98.06 170 LEU A N 1
ATOM 1311 C CA . LEU A 1 170 ? 2.630 8.769 -10.820 1.00 98.06 170 LEU A CA 1
ATOM 1312 C C . LEU A 1 170 ? 2.279 9.190 -9.384 1.00 98.06 170 LEU A C 1
ATOM 1314 O O . LEU A 1 170 ? 1.117 9.089 -8.967 1.00 98.06 170 LEU A O 1
ATOM 1318 N N . VAL A 1 171 ? 3.260 9.715 -8.646 1.00 97.38 171 VAL A N 1
ATOM 1319 C CA . VAL A 1 171 ? 3.191 9.985 -7.203 1.00 97.38 171 VAL A CA 1
ATOM 1320 C C . VAL A 1 171 ? 2.016 10.887 -6.812 1.00 97.38 171 VAL A C 1
ATOM 1322 O O . VAL A 1 171 ? 1.259 10.486 -5.928 1.00 97.38 171 VAL A O 1
ATOM 1325 N N . PRO A 1 172 ? 1.733 12.034 -7.468 1.00 98.06 172 PRO A N 1
ATOM 1326 C CA . PRO A 1 172 ? 0.637 12.903 -7.031 1.00 98.06 172 PRO A CA 1
ATOM 1327 C C . PRO A 1 172 ? -0.737 12.217 -7.054 1.00 98.06 172 PRO A C 1
ATOM 1329 O O . PRO A 1 172 ? -1.588 12.481 -6.202 1.00 98.06 172 PRO A O 1
ATOM 1332 N N . ARG A 1 173 ? -0.984 11.329 -8.029 1.00 98.25 173 ARG A N 1
ATOM 1333 C CA . ARG A 1 173 ? -2.230 10.545 -8.095 1.00 98.25 173 ARG A CA 1
ATOM 1334 C C . ARG A 1 173 ? -2.281 9.502 -6.983 1.00 98.25 173 ARG A C 1
ATOM 1336 O O . ARG A 1 173 ? -3.328 9.350 -6.354 1.00 98.25 173 ARG A O 1
ATOM 1343 N N . ALA A 1 174 ? -1.162 8.832 -6.732 1.00 98.31 174 ALA A N 1
ATOM 1344 C CA . ALA A 1 174 ? -1.062 7.804 -5.710 1.00 98.31 174 ALA A CA 1
ATOM 1345 C C . ALA A 1 174 ? -1.194 8.382 -4.290 1.00 98.31 174 ALA A C 1
ATOM 1347 O O . ALA A 1 174 ? -1.928 7.828 -3.479 1.00 98.31 174 ALA A O 1
ATOM 1348 N N . VAL A 1 175 ? -0.596 9.545 -4.007 1.00 98.50 175 VAL A N 1
ATOM 1349 C CA . VAL A 1 175 ? -0.728 10.250 -2.717 1.00 98.50 175 VAL A CA 1
ATOM 1350 C C . VAL A 1 175 ? -2.191 10.585 -2.415 1.00 98.50 175 VAL A C 1
ATOM 1352 O O . VAL A 1 175 ? -2.676 10.348 -1.306 1.00 98.50 175 VAL A O 1
ATOM 1355 N N . ARG A 1 176 ? -2.949 11.065 -3.412 1.00 98.06 176 ARG A N 1
ATOM 1356 C CA . ARG A 1 176 ? -4.395 11.301 -3.249 1.00 98.06 176 ARG A CA 1
ATOM 1357 C C . ARG A 1 176 ? -5.155 10.006 -2.957 1.00 98.06 176 ARG A C 1
ATOM 1359 O O . ARG A 1 176 ? -5.981 9.979 -2.046 1.00 98.06 176 ARG A O 1
ATOM 1366 N N . ALA A 1 177 ? -4.841 8.928 -3.675 1.00 98.19 177 ALA A N 1
ATOM 1367 C CA . ALA A 1 177 ? -5.435 7.614 -3.435 1.00 98.19 177 ALA A CA 1
ATOM 1368 C C . ALA A 1 177 ? -5.095 7.065 -2.038 1.00 98.19 177 ALA A C 1
ATOM 1370 O O . ALA A 1 177 ? -5.948 6.466 -1.378 1.00 98.19 177 ALA A O 1
ATOM 1371 N N . HIS A 1 178 ? -3.872 7.292 -1.561 1.00 98.56 178 HIS A N 1
ATOM 1372 C CA . HIS A 1 178 ? -3.450 6.958 -0.207 1.00 98.56 178 HIS A 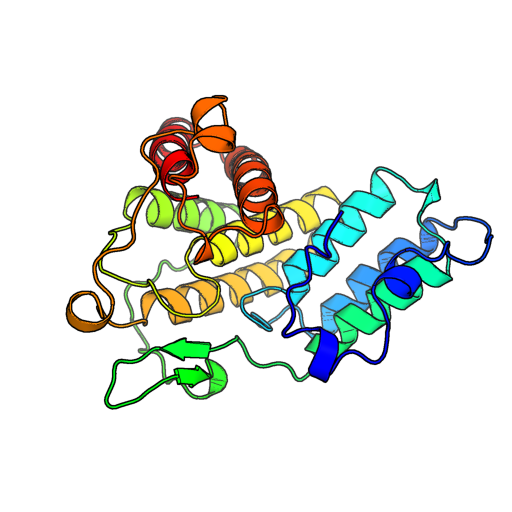CA 1
ATOM 1373 C C . HIS A 1 178 ? -4.248 7.740 0.839 1.00 98.56 178 HIS A C 1
ATOM 1375 O O . HIS A 1 178 ? -4.713 7.153 1.817 1.00 98.56 178 HIS A O 1
ATOM 1381 N N . ARG A 1 179 ? -4.511 9.030 0.612 1.00 98.19 179 ARG A N 1
ATOM 1382 C CA . ARG A 1 179 ? -5.383 9.804 1.502 1.00 98.19 179 ARG A CA 1
ATOM 1383 C C . ARG A 1 179 ? -6.785 9.216 1.590 1.00 98.19 179 ARG A C 1
ATOM 1385 O O . ARG A 1 179 ? -7.307 9.067 2.692 1.00 98.19 179 ARG A O 1
ATOM 1392 N N . ASP A 1 180 ? -7.377 8.812 0.472 1.00 97.75 180 ASP A N 1
ATOM 1393 C CA . ASP A 1 180 ? -8.682 8.143 0.490 1.00 97.75 180 ASP A CA 1
ATOM 1394 C C . ASP A 1 180 ? -8.635 6.792 1.220 1.00 97.75 180 ASP A C 1
ATOM 1396 O O . ASP A 1 180 ? -9.570 6.450 1.950 1.00 97.75 180 ASP A O 1
ATOM 1400 N N . HIS A 1 181 ? -7.529 6.049 1.097 1.00 98.31 181 HIS A N 1
ATOM 1401 C CA . HIS A 1 181 ? -7.298 4.836 1.882 1.00 98.31 181 HIS A CA 1
ATOM 1402 C C . HIS A 1 181 ? -7.305 5.130 3.387 1.00 98.31 181 HIS A C 1
ATOM 1404 O O . HIS A 1 181 ? -8.024 4.473 4.146 1.00 98.31 181 HIS A O 1
ATOM 1410 N N . LEU A 1 182 ? -6.548 6.147 3.806 1.00 97.94 182 LEU A N 1
ATOM 1411 C CA . LEU A 1 182 ? -6.448 6.565 5.198 1.00 97.94 182 LEU A CA 1
ATOM 1412 C C . LEU A 1 182 ? -7.816 6.979 5.751 1.00 97.94 182 LEU A C 1
ATOM 1414 O O . LEU A 1 182 ? -8.196 6.537 6.834 1.00 97.94 182 LEU A O 1
ATOM 1418 N N . ARG A 1 183 ? -8.596 7.754 4.989 1.00 97.81 183 ARG A N 1
ATOM 1419 C CA . ARG A 1 183 ? -9.953 8.170 5.381 1.00 97.81 183 ARG A CA 1
ATOM 1420 C C . ARG A 1 183 ? -10.893 6.982 5.572 1.00 97.81 183 ARG A C 1
ATOM 1422 O O . ARG A 1 183 ? -11.616 6.921 6.565 1.00 97.81 183 ARG A O 1
ATOM 1429 N N . LEU A 1 184 ? -10.872 6.008 4.657 1.00 97.69 184 LEU A N 1
ATOM 1430 C CA . LEU A 1 184 ? -11.667 4.780 4.783 1.00 97.69 184 LEU A CA 1
ATOM 1431 C C . LEU A 1 184 ? -11.295 3.987 6.039 1.00 97.69 184 LEU A C 1
ATOM 1433 O O . LEU A 1 184 ? -12.180 3.511 6.753 1.00 97.69 184 LEU A O 1
ATOM 1437 N N . TRP A 1 185 ? -10.000 3.860 6.322 1.00 96.50 185 TRP A N 1
ATOM 1438 C CA . TRP A 1 185 ? -9.511 3.164 7.507 1.00 96.50 185 TRP A CA 1
ATOM 1439 C C . TRP A 1 185 ? -9.862 3.905 8.809 1.00 96.50 185 TRP A C 1
ATOM 1441 O O . TRP A 1 185 ? -10.369 3.273 9.736 1.00 96.50 185 TRP A O 1
ATOM 1451 N N . ARG A 1 186 ? -9.701 5.235 8.861 1.00 95.62 186 ARG A N 1
ATOM 1452 C CA . ARG A 1 186 ? -10.090 6.079 10.011 1.00 95.62 186 ARG A CA 1
ATOM 1453 C C . ARG A 1 186 ? -11.595 6.088 10.276 1.00 95.62 186 ARG A C 1
ATOM 1455 O O . ARG A 1 186 ? -12.019 6.312 11.403 1.00 95.62 186 ARG A O 1
ATOM 1462 N N . ASN A 1 187 ? -12.411 5.831 9.254 1.00 95.38 187 ASN A N 1
ATOM 1463 C CA . ASN A 1 187 ? -13.868 5.770 9.375 1.00 95.38 187 ASN A CA 1
ATOM 1464 C C . ASN A 1 187 ? -14.388 4.473 10.031 1.00 95.38 187 ASN A C 1
ATOM 1466 O O . ASN A 1 187 ? -15.587 4.347 10.297 1.00 95.38 187 ASN A O 1
ATOM 1470 N N . LEU A 1 188 ? -13.526 3.485 10.274 1.00 94.69 188 LEU A N 1
ATOM 1471 C CA . LEU A 1 188 ? -13.926 2.242 10.924 1.00 94.69 188 LEU A CA 1
ATOM 1472 C C . LEU A 1 188 ? -14.386 2.498 12.373 1.00 94.69 188 LEU A C 1
ATOM 1474 O O . LEU A 1 188 ? -13.705 3.186 13.129 1.00 94.69 188 LEU A O 1
ATOM 1478 N N . PRO A 1 189 ? -15.513 1.911 12.812 1.00 92.75 189 PRO A N 1
ATOM 1479 C CA . PRO A 1 189 ? -15.980 2.099 14.177 1.00 92.75 189 PRO A CA 1
ATOM 1480 C C . PRO A 1 189 ? -15.093 1.365 15.188 1.00 92.75 189 PRO A C 1
ATOM 1482 O O . PRO A 1 189 ? -14.449 0.356 14.878 1.00 92.75 189 PRO A O 1
ATOM 1485 N N . ASN A 1 190 ? -15.135 1.827 16.439 1.00 92.88 190 ASN A N 1
ATOM 1486 C CA . ASN A 1 190 ? -14.661 1.032 17.565 1.00 92.88 190 ASN A CA 1
ATOM 1487 C C . ASN A 1 190 ? -15.563 -0.205 17.709 1.00 92.88 190 ASN A C 1
ATOM 1489 O O . ASN A 1 190 ? -16.766 -0.088 17.929 1.00 92.88 190 ASN A O 1
ATOM 1493 N N . VAL A 1 191 ? -14.972 -1.387 17.557 1.00 91.94 191 VAL A N 1
ATOM 1494 C CA . VAL A 1 191 ? -15.651 -2.687 17.694 1.00 91.94 191 VAL A CA 1
ATOM 1495 C C . VAL A 1 191 ? -14.980 -3.542 18.766 1.00 91.94 191 VAL A C 1
ATOM 1497 O O . VAL A 1 191 ? -15.020 -4.774 18.700 1.00 91.94 191 VAL A O 1
ATOM 1500 N N . ALA A 1 192 ? -14.310 -2.907 19.730 1.00 90.06 192 ALA A N 1
ATOM 1501 C CA . ALA A 1 192 ? -13.550 -3.609 20.751 1.00 90.06 192 ALA A CA 1
ATOM 1502 C C . ALA A 1 192 ? -14.436 -4.507 21.624 1.00 90.06 192 ALA A C 1
ATOM 1504 O O . ALA A 1 192 ? -14.047 -5.633 21.922 1.00 90.06 192 ALA A O 1
ATOM 1505 N N . ASP A 1 193 ? -15.664 -4.084 21.916 1.00 91.06 193 ASP A N 1
ATOM 1506 C CA . ASP A 1 193 ? -16.625 -4.901 22.668 1.00 91.06 193 ASP A CA 1
ATOM 1507 C C . ASP A 1 193 ? -17.030 -6.176 21.906 1.00 91.06 193 ASP A C 1
ATOM 1509 O O . ASP A 1 193 ? -17.320 -7.208 22.506 1.00 91.06 193 ASP A O 1
ATOM 1513 N N . GLU A 1 194 ? -17.005 -6.145 20.567 1.00 91.31 194 GLU A N 1
ATOM 1514 C CA . GLU A 1 194 ? -17.356 -7.298 19.728 1.00 91.31 194 GLU A CA 1
ATOM 1515 C C . GLU A 1 194 ? -16.164 -8.216 19.417 1.00 91.31 194 GLU A C 1
ATOM 1517 O O . GLU A 1 194 ? -16.340 -9.412 19.172 1.00 91.31 194 GLU A O 1
ATOM 1522 N N . LYS A 1 195 ? -14.954 -7.655 19.312 1.00 86.38 195 LYS A N 1
ATOM 1523 C CA . LYS A 1 195 ? -13.766 -8.343 18.769 1.00 86.38 195 LYS A CA 1
ATOM 1524 C C . LYS A 1 195 ? -12.590 -8.405 19.751 1.00 86.38 195 LYS A C 1
ATOM 1526 O O . LYS A 1 195 ? -11.535 -8.941 19.396 1.00 86.38 195 LYS A O 1
ATOM 1531 N N . GLY A 1 196 ? -12.732 -7.846 20.950 1.00 84.75 196 GLY A N 1
ATOM 1532 C CA . GLY A 1 196 ? -11.665 -7.615 21.927 1.00 84.75 196 GLY A CA 1
ATOM 1533 C C . GLY A 1 196 ? -10.791 -6.405 21.580 1.00 84.75 196 GLY A C 1
ATOM 1534 O O . GLY A 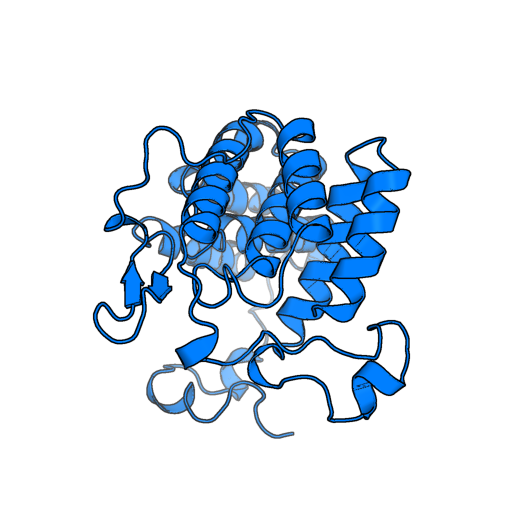1 196 ? -11.113 -5.614 20.699 1.00 84.75 196 GLY A O 1
ATOM 1535 N N . GLN A 1 197 ? -9.627 -6.281 22.205 1.00 81.31 197 GLN A N 1
ATOM 1536 C CA . GLN A 1 197 ? -8.597 -5.330 21.769 1.00 81.31 197 GLN A CA 1
ATOM 1537 C C . GLN A 1 197 ? -7.646 -5.983 20.759 1.00 81.31 197 GLN A C 1
ATOM 1539 O O . GLN A 1 197 ? -7.467 -7.205 20.739 1.00 81.31 197 GLN A O 1
ATOM 1544 N N . VAL A 1 198 ? -7.023 -5.168 19.906 1.00 77.88 198 VAL A N 1
ATOM 1545 C CA . VAL A 1 198 ? -5.870 -5.580 19.100 1.00 77.88 198 VAL A CA 1
ATOM 1546 C C . VAL A 1 198 ? -4.761 -6.062 20.037 1.00 77.88 198 VAL A C 1
ATOM 1548 O O . VAL A 1 198 ? -4.219 -5.285 20.816 1.00 77.88 198 VAL A O 1
ATOM 1551 N N . LYS A 1 199 ? -4.396 -7.344 19.942 1.00 77.50 199 LYS A N 1
ATOM 1552 C CA . LYS A 1 199 ? -3.225 -7.874 20.647 1.00 77.50 199 LYS A CA 1
ATOM 1553 C C . LYS A 1 199 ? -1.956 -7.406 19.939 1.00 77.50 199 LYS A C 1
ATOM 1555 O O . LYS A 1 199 ? -1.844 -7.562 18.724 1.00 77.50 199 LYS A O 1
ATOM 1560 N N . VAL A 1 200 ? -1.025 -6.857 20.710 1.00 79.12 200 VAL A N 1
ATOM 1561 C CA . VAL A 1 200 ? 0.324 -6.489 20.266 1.00 79.12 200 VAL A CA 1
ATOM 1562 C C . VAL A 1 200 ? 1.327 -7.510 20.797 1.00 79.12 200 VAL A C 1
ATOM 1564 O O . VAL A 1 200 ? 1.100 -8.132 21.838 1.00 79.12 200 VAL A O 1
ATOM 1567 N N . SER A 1 201 ? 2.409 -7.723 20.058 1.00 80.44 201 SER A N 1
ATOM 1568 C CA . SER A 1 201 ? 3.508 -8.582 20.478 1.00 80.44 201 SER A CA 1
ATOM 1569 C C . SER A 1 201 ? 4.272 -7.937 21.636 1.00 80.44 201 SER A C 1
ATOM 1571 O O . SER A 1 201 ? 4.483 -6.729 21.661 1.00 80.44 201 SER A O 1
ATOM 1573 N N . GLN A 1 202 ? 4.722 -8.752 22.590 1.00 83.75 202 GLN A N 1
ATOM 1574 C CA . GLN A 1 202 ? 5.678 -8.324 23.622 1.00 83.75 202 GLN A CA 1
ATOM 1575 C C . GLN A 1 202 ? 7.124 -8.323 23.102 1.00 83.75 202 GLN A C 1
ATOM 1577 O O . GLN A 1 202 ? 8.005 -7.717 23.704 1.00 83.75 202 GLN A O 1
ATOM 1582 N N . PHE A 1 203 ? 7.365 -9.013 21.987 1.00 85.12 203 PHE A N 1
ATOM 1583 C CA . PHE A 1 203 ? 8.666 -9.124 21.339 1.00 85.12 203 PHE A CA 1
ATOM 1584 C C . PHE A 1 203 ? 8.708 -8.261 20.080 1.00 85.12 203 PHE A C 1
ATOM 1586 O O . PHE A 1 203 ? 7.680 -8.052 19.435 1.00 85.12 203 PHE A O 1
ATOM 1593 N N . THR A 1 204 ? 9.904 -7.819 19.705 1.00 84.00 204 THR A N 1
ATOM 1594 C CA . THR A 1 204 ? 10.158 -7.143 18.425 1.00 84.00 204 THR A CA 1
ATOM 1595 C C . THR A 1 204 ? 10.681 -8.159 17.399 1.00 84.00 204 THR A C 1
ATOM 1597 O O . THR A 1 204 ? 11.395 -9.086 17.809 1.00 84.00 204 THR A O 1
ATOM 1600 N N . PRO A 1 205 ? 10.430 -7.967 16.087 1.00 82.31 205 PRO A N 1
ATOM 1601 C CA . PRO A 1 205 ? 10.990 -8.798 15.016 1.00 82.31 205 PRO A CA 1
ATOM 1602 C C . PRO A 1 205 ? 12.515 -8.946 15.029 1.00 82.31 205 PRO A C 1
ATOM 1604 O O . PRO A 1 205 ? 13.036 -9.876 14.421 1.00 82.31 205 PRO A O 1
ATOM 1607 N N . HIS A 1 206 ? 13.233 -8.082 15.749 1.00 83.50 206 HIS A N 1
ATOM 1608 C CA . HIS A 1 206 ? 14.694 -8.127 15.883 1.00 83.50 206 HIS A CA 1
ATOM 1609 C C . HIS A 1 206 ? 15.190 -9.123 16.927 1.00 83.50 206 HIS A C 1
ATOM 1611 O O . HIS A 1 206 ? 16.391 -9.274 17.124 1.00 83.50 206 HIS A O 1
ATOM 1617 N N . THR A 1 207 ? 14.283 -9.798 17.631 1.00 87.19 207 THR A N 1
ATOM 1618 C CA . THR A 1 207 ? 14.639 -10.784 18.653 1.00 87.19 207 THR A CA 1
ATOM 1619 C C . THR A 1 207 ? 14.174 -12.176 18.245 1.00 87.19 207 THR A C 1
ATOM 1621 O O . THR A 1 207 ? 13.068 -12.352 17.737 1.00 87.19 207 THR A O 1
ATOM 1624 N N . ALA A 1 208 ? 14.981 -13.202 18.523 1.00 86.88 208 ALA A N 1
ATOM 1625 C CA . ALA A 1 208 ? 14.617 -14.592 18.227 1.00 86.88 208 ALA A CA 1
ATOM 1626 C C . ALA A 1 208 ? 13.301 -15.019 18.907 1.00 86.88 208 ALA A C 1
ATOM 1628 O O . ALA A 1 208 ? 12.539 -15.813 18.352 1.00 86.88 208 ALA A O 1
ATOM 1629 N N . ALA A 1 209 ? 13.003 -14.459 20.085 1.00 87.06 209 ALA A N 1
ATOM 1630 C CA . ALA A 1 209 ? 11.781 -14.732 20.838 1.00 87.06 209 ALA A CA 1
ATOM 1631 C C . ALA A 1 209 ? 10.509 -14.354 20.064 1.00 87.06 209 ALA A C 1
ATOM 1633 O O . ALA A 1 209 ? 9.489 -15.029 20.193 1.00 87.06 209 ALA A O 1
ATOM 1634 N N . TYR A 1 210 ? 10.567 -13.333 19.207 1.00 83.69 210 TYR A N 1
ATOM 1635 C CA . TYR A 1 210 ? 9.469 -13.013 18.303 1.00 83.69 210 TYR A CA 1
ATOM 1636 C C . TYR A 1 210 ? 9.138 -14.223 17.423 1.00 83.69 210 TYR A C 1
ATOM 1638 O O . TYR A 1 210 ? 8.052 -14.789 17.518 1.00 83.69 210 TYR A O 1
ATOM 1646 N N . TRP A 1 211 ? 10.113 -14.721 16.669 1.00 81.38 211 TRP A N 1
ATOM 1647 C CA . TRP A 1 211 ? 9.913 -15.796 15.695 1.00 81.38 211 TRP A CA 1
ATOM 1648 C C . TRP A 1 211 ? 9.634 -17.171 16.312 1.00 81.38 211 TRP A C 1
ATOM 1650 O O . TRP A 1 211 ? 8.974 -17.997 15.687 1.00 81.38 211 TRP A O 1
ATOM 1660 N N . THR A 1 212 ? 10.106 -17.419 17.535 1.00 82.38 212 THR A N 1
ATOM 1661 C CA . THR A 1 212 ? 10.091 -18.758 18.154 1.00 82.38 212 THR A CA 1
ATOM 1662 C C . THR A 1 212 ? 9.061 -18.935 19.269 1.00 82.38 212 THR A C 1
ATOM 1664 O O . THR A 1 212 ? 8.729 -20.066 19.609 1.00 82.38 212 THR A O 1
ATOM 1667 N N . SER A 1 213 ? 8.510 -17.855 19.836 1.00 81.44 213 SER A N 1
ATOM 1668 C CA . SER A 1 213 ? 7.652 -17.955 21.031 1.00 81.44 213 SER A CA 1
ATOM 1669 C C . SER A 1 213 ? 6.302 -18.640 20.807 1.00 81.44 213 SER A C 1
ATOM 1671 O O . SER A 1 213 ? 5.654 -19.013 21.784 1.00 81.44 213 SER A O 1
ATOM 1673 N N . GLY A 1 214 ? 5.816 -18.718 19.563 1.00 74.81 214 GLY A N 1
ATOM 1674 C CA . GLY A 1 214 ? 4.450 -19.164 19.250 1.00 74.81 214 GLY A CA 1
ATOM 1675 C C . GLY A 1 214 ? 3.344 -18.240 19.788 1.00 74.81 214 GLY A C 1
ATOM 1676 O O . GLY A 1 214 ? 2.164 -18.556 19.667 1.00 74.81 214 GLY A O 1
ATOM 1677 N N . LYS A 1 215 ? 3.707 -17.093 20.381 1.00 72.38 215 LYS A N 1
ATOM 1678 C CA . LYS A 1 215 ? 2.785 -16.150 21.037 1.00 72.38 215 LYS A CA 1
ATOM 1679 C C . LYS A 1 215 ? 2.340 -15.002 20.135 1.00 72.38 215 LYS A C 1
ATOM 1681 O O . LYS A 1 215 ? 1.541 -14.173 20.570 1.00 72.38 215 LYS A O 1
ATOM 1686 N N . ILE A 1 216 ? 2.834 -14.931 18.898 1.00 69.38 216 ILE A N 1
ATOM 1687 C CA . ILE A 1 216 ? 2.417 -13.873 17.978 1.00 69.38 216 ILE A CA 1
ATOM 1688 C C . ILE A 1 216 ? 1.053 -14.231 17.366 1.00 69.38 216 ILE A C 1
ATOM 1690 O O . ILE A 1 216 ? 0.912 -15.335 16.836 1.00 69.38 216 ILE A O 1
ATOM 1694 N N . PRO A 1 217 ? 0.054 -13.324 17.393 1.00 64.06 217 PRO A N 1
ATOM 1695 C CA . PRO A 1 217 ? -1.257 -13.563 16.796 1.00 64.06 217 PRO A CA 1
ATOM 1696 C C . PRO A 1 217 ? -1.178 -14.078 15.348 1.00 64.06 217 PRO A C 1
ATOM 1698 O O . PRO A 1 217 ? -0.575 -13.453 14.472 1.00 64.06 217 PRO A O 1
ATOM 1701 N N . TYR A 1 218 ? -1.800 -15.238 15.117 1.00 51.97 218 TYR A N 1
ATOM 1702 C CA . TYR A 1 218 ? -1.780 -15.979 13.850 1.00 51.97 218 TYR A CA 1
ATOM 1703 C C . TYR A 1 218 ? -2.494 -15.238 12.707 1.00 51.97 218 TYR A C 1
ATOM 1705 O O . TYR A 1 218 ? -2.092 -15.327 11.554 1.00 51.97 218 TYR A O 1
ATOM 1713 N N . ASP A 1 219 ? -3.518 -14.437 13.012 1.00 53.75 219 ASP A N 1
ATOM 1714 C CA . ASP A 1 219 ? -4.283 -13.659 12.025 1.00 53.75 219 ASP A CA 1
ATOM 1715 C C . ASP A 1 219 ? -3.519 -12.450 11.451 1.00 53.75 219 ASP A C 1
ATOM 1717 O O . ASP A 1 219 ? -3.956 -11.842 10.474 1.00 53.75 219 ASP A O 1
ATOM 1721 N N . ARG A 1 220 ? -2.344 -12.143 12.015 1.00 51.22 220 ARG A N 1
ATOM 1722 C CA . ARG A 1 220 ? -1.378 -11.151 11.511 1.00 51.22 220 ARG A CA 1
ATOM 1723 C C . ARG A 1 220 ? -0.154 -11.792 10.866 1.00 51.22 220 ARG A C 1
ATOM 1725 O O . ARG A 1 220 ? 0.744 -11.090 10.411 1.00 51.22 220 ARG A O 1
ATOM 1732 N N . ALA A 1 221 ? -0.130 -13.123 10.815 1.00 42.97 221 ALA A N 1
ATOM 1733 C CA . ALA A 1 221 ? 0.916 -13.926 10.215 1.00 42.97 221 ALA A CA 1
ATOM 1734 C C . ALA A 1 221 ? 0.533 -14.332 8.788 1.00 42.97 221 ALA A C 1
ATOM 1736 O O . ALA A 1 221 ? 0.201 -15.477 8.498 1.00 42.97 221 ALA A O 1
ATOM 1737 N N . LEU A 1 222 ? 0.704 -13.405 7.857 1.00 58.69 222 LEU A N 1
ATOM 1738 C CA . LEU A 1 222 ? 1.512 -13.803 6.716 1.00 58.69 222 LEU A CA 1
ATOM 1739 C C . LEU A 1 222 ? 2.856 -13.125 6.939 1.00 58.69 222 LEU A C 1
ATOM 1741 O O . LEU A 1 222 ? 2.899 -11.912 7.134 1.00 58.69 222 LEU A O 1
ATOM 1745 N N . LEU A 1 223 ? 3.936 -13.911 6.957 1.00 61.91 223 LEU A N 1
ATOM 1746 C CA . LEU A 1 223 ? 5.330 -13.445 6.971 1.00 61.91 223 LEU A CA 1
ATOM 1747 C C . LEU A 1 223 ? 5.514 -12.187 6.101 1.00 61.91 223 LEU A C 1
ATOM 1749 O O . LEU A 1 223 ? 6.174 -11.230 6.496 1.00 61.91 223 LEU A O 1
ATOM 1753 N N . THR A 1 224 ? 4.825 -12.171 4.960 1.00 66.62 224 THR A N 1
ATOM 1754 C CA . THR A 1 224 ? 4.793 -11.081 3.990 1.00 66.62 224 THR A CA 1
ATOM 1755 C C . THR A 1 224 ? 4.361 -9.739 4.578 1.00 66.62 224 THR A C 1
ATOM 1757 O O . THR A 1 224 ? 4.984 -8.739 4.255 1.00 66.62 224 THR A O 1
ATOM 1760 N N . HIS A 1 225 ? 3.347 -9.672 5.449 1.00 75.12 225 HIS A N 1
ATOM 1761 C CA . HIS A 1 225 ? 2.905 -8.411 6.059 1.00 75.12 225 HIS A CA 1
ATOM 1762 C C . HIS A 1 225 ? 3.943 -7.830 7.017 1.00 75.12 225 HIS A C 1
ATOM 1764 O O . HIS A 1 225 ? 4.177 -6.630 6.995 1.00 75.12 225 HIS A O 1
ATOM 1770 N N . ARG A 1 226 ? 4.594 -8.671 7.823 1.00 75.69 226 ARG A N 1
ATOM 1771 C CA . ARG A 1 226 ? 5.586 -8.222 8.811 1.00 75.69 226 ARG A CA 1
ATOM 1772 C C . ARG A 1 226 ? 6.845 -7.696 8.144 1.00 75.69 226 ARG A C 1
ATOM 1774 O O . ARG A 1 226 ? 7.306 -6.611 8.478 1.00 75.69 226 ARG A O 1
ATOM 1781 N N . VAL A 1 227 ? 7.359 -8.461 7.181 1.00 75.69 227 VAL A N 1
ATOM 1782 C CA . VAL A 1 227 ? 8.570 -8.098 6.442 1.00 75.69 227 VAL A CA 1
ATOM 1783 C C . VAL A 1 227 ? 8.320 -6.833 5.629 1.00 75.69 227 VAL A C 1
ATOM 1785 O O . VAL A 1 227 ? 9.052 -5.865 5.799 1.00 75.69 227 VAL A O 1
ATOM 1788 N N . LYS A 1 228 ? 7.243 -6.790 4.828 1.00 80.19 228 LYS A N 1
ATOM 1789 C CA . LYS A 1 228 ? 6.973 -5.635 3.960 1.00 80.19 228 LYS A CA 1
ATOM 1790 C C . LYS A 1 228 ? 6.681 -4.352 4.744 1.00 80.19 228 LYS A C 1
ATOM 1792 O O . LYS A 1 228 ? 7.044 -3.285 4.278 1.00 80.19 228 LYS A O 1
ATOM 1797 N N . THR A 1 229 ? 6.072 -4.451 5.931 1.00 86.06 229 THR A N 1
ATOM 1798 C CA . THR A 1 229 ? 5.761 -3.273 6.754 1.00 86.06 229 THR A CA 1
ATOM 1799 C C . THR A 1 229 ? 6.957 -2.718 7.497 1.00 86.06 229 THR A C 1
ATOM 1801 O O . THR A 1 229 ? 7.084 -1.504 7.532 1.00 86.06 229 THR A O 1
ATOM 1804 N N . MET A 1 230 ? 7.839 -3.549 8.059 1.00 85.19 230 MET A N 1
ATOM 1805 C CA . MET A 1 230 ? 9.073 -3.016 8.656 1.00 85.19 230 MET A CA 1
ATOM 1806 C C . MET A 1 230 ? 9.964 -2.401 7.595 1.00 85.19 230 MET A C 1
ATOM 1808 O O . MET A 1 230 ? 10.380 -1.262 7.724 1.00 85.19 230 MET A O 1
ATOM 1812 N N . PHE A 1 231 ? 10.175 -3.150 6.519 1.00 82.69 231 PHE A N 1
ATOM 1813 C CA . PHE A 1 231 ? 11.020 -2.712 5.431 1.00 82.69 231 PHE A CA 1
ATOM 1814 C C . PHE A 1 231 ? 10.481 -1.436 4.766 1.00 82.69 231 PHE A C 1
ATOM 1816 O O . PHE A 1 231 ? 11.195 -0.452 4.633 1.00 82.69 231 PHE A O 1
ATOM 1823 N N . GLY A 1 232 ? 9.186 -1.414 4.434 1.00 85.12 232 GLY A N 1
ATOM 1824 C CA . GLY A 1 232 ? 8.551 -0.232 3.861 1.00 85.12 232 GLY A CA 1
ATOM 1825 C C . GLY A 1 232 ? 8.488 0.954 4.825 1.00 85.12 232 GLY A C 1
ATOM 1826 O O . GLY A 1 232 ? 8.515 2.091 4.372 1.00 85.12 232 GLY A O 1
ATOM 1827 N N . PHE A 1 233 ? 8.414 0.722 6.140 1.00 90.25 233 PHE A N 1
ATOM 1828 C CA . PHE A 1 233 ? 8.472 1.809 7.117 1.00 90.25 233 PHE A CA 1
ATOM 1829 C C . PHE A 1 233 ? 9.836 2.498 7.106 1.00 90.25 233 PHE A C 1
ATOM 1831 O O . PHE A 1 233 ? 9.868 3.723 7.092 1.00 90.25 233 PHE A O 1
ATOM 1838 N N . ASP A 1 234 ? 10.927 1.731 7.094 1.00 87.00 234 ASP A N 1
ATOM 1839 C CA . ASP A 1 234 ? 12.282 2.290 7.113 1.00 87.00 234 ASP A CA 1
ATOM 1840 C C . ASP A 1 234 ? 12.536 3.139 5.848 1.00 87.00 234 ASP A C 1
ATOM 1842 O O . ASP A 1 234 ? 12.994 4.275 5.948 1.00 87.00 234 ASP A O 1
ATOM 1846 N N . GLU A 1 235 ? 12.129 2.647 4.671 1.00 84.19 235 GLU A N 1
ATOM 1847 C CA . GLU A 1 235 ? 12.209 3.391 3.398 1.00 84.19 235 GLU A CA 1
ATOM 1848 C C . GLU A 1 235 ? 11.339 4.660 3.408 1.00 84.19 235 GLU A C 1
ATOM 1850 O O . GLU A 1 235 ? 11.746 5.723 2.940 1.00 84.19 235 GLU A O 1
ATOM 1855 N N . LEU A 1 236 ? 10.128 4.568 3.965 1.00 88.50 236 LEU A N 1
ATOM 1856 C CA . LEU A 1 236 ? 9.207 5.698 4.051 1.00 88.50 236 LEU A CA 1
ATOM 1857 C C . LEU A 1 236 ? 9.720 6.782 5.006 1.00 88.50 236 LEU A C 1
ATOM 1859 O O . LEU A 1 236 ? 9.608 7.965 4.696 1.00 88.50 236 LEU A O 1
ATOM 1863 N N . ALA A 1 237 ? 10.244 6.391 6.169 1.00 87.31 237 ALA A N 1
ATOM 1864 C CA . ALA A 1 237 ? 10.740 7.324 7.172 1.00 87.31 237 ALA A CA 1
ATOM 1865 C C . ALA A 1 237 ? 11.997 8.058 6.693 1.00 87.31 237 ALA A C 1
ATOM 1867 O O . ALA A 1 237 ? 12.095 9.264 6.892 1.00 87.31 237 ALA A O 1
ATOM 1868 N N . ALA A 1 238 ? 12.879 7.374 5.957 1.00 84.56 238 ALA A N 1
ATOM 1869 C CA . ALA A 1 238 ? 14.061 7.981 5.346 1.00 84.56 238 ALA A CA 1
ATOM 1870 C C . ALA A 1 238 ? 13.736 9.088 4.321 1.00 84.56 238 ALA A C 1
ATOM 1872 O O . ALA A 1 238 ? 14.619 9.858 3.947 1.00 84.56 238 ALA A O 1
ATOM 1873 N N . ALA A 1 239 ? 12.482 9.190 3.860 1.00 80.31 239 ALA A N 1
ATOM 1874 C CA . ALA A 1 239 ? 12.044 10.226 2.927 1.00 80.31 239 ALA A CA 1
ATOM 1875 C C . ALA A 1 239 ? 11.788 11.600 3.582 1.00 80.31 239 ALA A C 1
ATOM 1877 O O . ALA A 1 239 ? 11.494 12.554 2.861 1.00 80.31 239 ALA A O 1
ATOM 1878 N N . VAL A 1 240 ? 11.856 11.716 4.915 1.00 83.94 240 VAL A N 1
ATOM 1879 C CA . VAL A 1 240 ? 11.639 12.972 5.657 1.00 83.94 240 VAL A CA 1
ATOM 1880 C C . VAL A 1 240 ? 12.696 13.175 6.744 1.00 83.94 240 VAL A C 1
ATOM 1882 O O . VAL A 1 240 ? 13.210 12.214 7.306 1.00 83.94 240 VAL A O 1
ATOM 1885 N N . ASP A 1 241 ? 12.992 14.431 7.081 1.00 89.31 241 ASP A N 1
ATOM 1886 C CA . ASP A 1 241 ? 13.928 14.781 8.161 1.00 89.31 241 ASP A CA 1
ATOM 1887 C C . ASP A 1 241 ? 13.183 14.969 9.497 1.00 89.31 241 ASP A C 1
ATOM 1889 O O . ASP A 1 241 ? 12.972 16.081 9.978 1.00 89.31 241 ASP A O 1
ATOM 1893 N N . GLU A 1 242 ? 12.694 13.861 10.063 1.00 89.50 242 GLU A N 1
ATOM 1894 C CA . GLU A 1 242 ? 11.827 13.843 11.253 1.00 89.50 242 GLU A CA 1
ATOM 1895 C C . GLU A 1 242 ? 12.269 12.769 12.273 1.00 89.50 242 GLU A C 1
ATOM 1897 O O . GLU A 1 242 ? 11.464 11.964 12.753 1.00 89.50 242 GLU A O 1
ATOM 1902 N N . GLU A 1 243 ? 13.558 12.752 12.635 1.00 90.62 243 GLU A N 1
ATOM 1903 C CA . GLU A 1 243 ? 14.199 11.692 13.447 1.00 90.62 243 GLU A CA 1
ATOM 1904 C C . GLU A 1 243 ? 13.412 11.339 14.729 1.00 90.62 243 GLU A C 1
ATOM 1906 O O . GLU A 1 243 ? 13.225 10.169 15.087 1.00 90.62 243 GLU A O 1
ATOM 1911 N N . ALA A 1 244 ? 12.902 12.351 15.437 1.00 92.44 244 ALA A N 1
ATOM 1912 C CA . ALA A 1 244 ? 12.140 12.141 16.664 1.00 92.44 244 ALA A CA 1
ATOM 1913 C C . ALA A 1 244 ? 10.809 11.410 16.407 1.00 92.44 244 ALA A C 1
ATOM 1915 O O . ALA A 1 244 ? 10.436 10.517 17.181 1.00 92.44 244 ALA A O 1
ATOM 1916 N N . LYS A 1 245 ? 10.098 11.758 15.326 1.00 93.56 245 LYS A N 1
ATOM 1917 C CA . LYS A 1 245 ? 8.844 11.099 14.934 1.00 93.56 245 LYS A CA 1
ATOM 1918 C C . LYS A 1 245 ? 9.106 9.708 14.388 1.00 93.56 245 LYS A C 1
ATOM 1920 O O . LYS A 1 245 ? 8.407 8.781 14.794 1.00 93.56 245 LYS A O 1
ATOM 1925 N N . GLU A 1 246 ? 10.121 9.540 13.545 1.00 92.50 246 GLU A N 1
ATOM 1926 C CA . GLU A 1 246 ? 10.556 8.233 13.051 1.00 92.50 246 GLU A CA 1
ATOM 1927 C C . GLU A 1 246 ? 10.785 7.282 14.226 1.00 92.50 246 GLU A C 1
ATOM 1929 O O . GLU A 1 246 ? 10.149 6.229 14.323 1.00 92.50 246 GLU A O 1
ATOM 1934 N N . LYS A 1 247 ? 11.616 7.688 15.191 1.00 92.12 247 LYS A N 1
ATOM 1935 C CA . LYS A 1 247 ? 11.934 6.874 16.365 1.00 92.12 247 LYS A CA 1
ATOM 1936 C C . LYS A 1 247 ? 10.694 6.544 17.192 1.00 92.12 247 LYS A C 1
ATOM 1938 O O . LYS A 1 247 ? 10.559 5.418 17.683 1.00 92.12 247 LYS A O 1
ATOM 1943 N N . ALA A 1 248 ? 9.785 7.499 17.378 1.00 93.62 248 ALA A N 1
ATOM 1944 C CA . ALA A 1 248 ? 8.539 7.280 18.110 1.00 93.62 248 ALA A CA 1
ATOM 1945 C C . ALA A 1 248 ? 7.616 6.285 17.385 1.00 93.62 248 ALA A C 1
ATOM 1947 O O . ALA A 1 248 ? 7.121 5.335 18.003 1.00 93.62 248 ALA A O 1
ATOM 1948 N N . ALA A 1 249 ? 7.432 6.460 16.077 1.00 93.44 249 ALA A N 1
ATOM 1949 C CA . ALA A 1 249 ? 6.619 5.593 15.238 1.00 93.44 249 ALA A CA 1
ATOM 1950 C C . ALA A 1 249 ? 7.208 4.176 15.172 1.00 93.44 249 ALA A C 1
ATOM 1952 O O . ALA A 1 249 ? 6.499 3.202 15.432 1.00 93.44 249 ALA A O 1
ATOM 1953 N N . TYR A 1 250 ? 8.516 4.044 14.956 1.00 90.75 250 TYR A N 1
ATOM 1954 C CA . TYR A 1 250 ? 9.211 2.760 14.925 1.00 90.75 250 TYR A CA 1
ATOM 1955 C C . TYR A 1 250 ? 9.069 1.986 16.237 1.00 90.75 250 TYR A C 1
ATOM 1957 O O . TYR A 1 250 ? 8.751 0.790 16.256 1.00 90.75 250 TYR A O 1
ATOM 1965 N N . ASN A 1 251 ? 9.250 2.683 17.365 1.00 90.56 251 ASN A N 1
ATOM 1966 C CA . ASN A 1 251 ? 9.103 2.098 18.694 1.00 90.56 251 ASN A CA 1
ATOM 1967 C C . ASN A 1 251 ? 7.710 1.521 18.928 1.00 90.56 251 ASN A C 1
ATOM 1969 O O . ASN A 1 251 ? 7.593 0.544 19.664 1.00 90.56 251 ASN A O 1
ATOM 1973 N N . LYS A 1 252 ? 6.677 2.092 18.307 1.00 88.69 252 LYS A N 1
ATOM 1974 C CA . LYS A 1 252 ? 5.307 1.586 18.362 1.00 88.69 252 LYS A CA 1
ATOM 1975 C C . LYS A 1 252 ? 5.086 0.447 17.363 1.00 88.69 252 LYS A C 1
ATOM 1977 O O . LYS A 1 252 ? 4.594 -0.616 17.749 1.00 88.69 252 LYS A O 1
ATOM 1982 N N . LEU A 1 253 ? 5.475 0.646 16.103 1.00 87.88 253 LEU A N 1
ATOM 1983 C CA . LEU A 1 253 ? 5.206 -0.266 14.992 1.00 87.88 253 LEU A CA 1
ATOM 1984 C C . LEU A 1 253 ? 5.791 -1.658 15.223 1.00 87.88 253 LEU A C 1
ATOM 1986 O O . LEU A 1 253 ? 5.089 -2.650 15.037 1.00 87.88 253 LEU A O 1
ATOM 1990 N N . ARG A 1 254 ? 7.035 -1.743 15.708 1.00 84.12 254 ARG A N 1
ATOM 1991 C CA . ARG A 1 254 ? 7.756 -3.014 15.905 1.00 84.12 254 ARG A CA 1
ATOM 1992 C C . ARG A 1 254 ? 7.081 -3.992 16.874 1.00 84.12 254 ARG A C 1
ATOM 1994 O O . ARG A 1 254 ? 7.448 -5.159 16.898 1.00 84.12 254 ARG A O 1
ATOM 2001 N N . PHE A 1 255 ? 6.127 -3.535 17.685 1.00 82.69 255 PHE A N 1
ATOM 2002 C CA . PHE A 1 255 ? 5.326 -4.396 18.564 1.00 82.69 255 PHE A CA 1
ATOM 2003 C C . PHE A 1 255 ? 3.922 -4.672 18.009 1.00 82.69 255 PHE A C 1
ATOM 2005 O O . PHE A 1 255 ? 3.238 -5.583 18.471 1.00 82.69 255 PHE A O 1
ATOM 2012 N N . MET A 1 256 ? 3.454 -3.893 17.031 1.00 78.38 256 MET A N 1
ATOM 2013 C CA . MET A 1 256 ? 2.125 -4.062 16.438 1.00 78.38 256 MET A CA 1
ATOM 2014 C C . MET A 1 256 ? 2.036 -5.215 15.434 1.00 78.38 256 MET A C 1
ATOM 2016 O O . MET A 1 256 ? 0.938 -5.755 15.225 1.00 78.38 256 MET A O 1
ATOM 2020 N N . ILE A 1 257 ? 3.163 -5.543 14.807 1.00 70.00 257 ILE A N 1
ATOM 2021 C CA . ILE A 1 257 ? 3.300 -6.529 13.728 1.00 70.00 257 ILE A CA 1
ATOM 2022 C C . ILE A 1 257 ? 3.583 -7.939 14.238 1.00 70.00 257 ILE A C 1
ATOM 2024 O O . ILE A 1 257 ? 4.304 -8.095 15.248 1.00 70.00 257 ILE A O 1
#

pLDDT: mean 88.66, std 13.29, range [35.19, 98.56]